Protein AF-A0A397I6W6-F1 (afdb_monomer_lite)

Structure (mmCIF, N/CA/C/O backbone):
data_AF-A0A397I6W6-F1
#
_entry.id   AF-A0A397I6W6-F1
#
loop_
_atom_site.group_PDB
_atom_site.id
_atom_site.type_symbol
_atom_site.label_atom_id
_atom_site.label_alt_id
_atom_site.label_comp_id
_atom_site.label_asym_id
_atom_site.label_entity_id
_atom_site.label_seq_id
_atom_site.pdbx_PDB_ins_code
_atom_site.Cartn_x
_atom_site.Cartn_y
_atom_site.Cartn_z
_atom_site.occupancy
_atom_site.B_iso_or_equiv
_atom_site.auth_seq_id
_atom_site.auth_comp_id
_atom_site.auth_asym_id
_atom_site.auth_atom_id
_atom_site.pdbx_PDB_model_num
ATOM 1 N N . MET A 1 1 ? 8.723 38.903 -13.609 1.00 38.62 1 MET A N 1
ATOM 2 C CA . MET A 1 1 ? 7.839 38.210 -12.651 1.00 38.62 1 MET A CA 1
ATOM 3 C C . MET A 1 1 ? 7.234 37.041 -13.399 1.00 38.62 1 MET A C 1
ATOM 5 O O . MET A 1 1 ? 6.506 37.281 -14.349 1.00 38.62 1 MET A O 1
ATOM 9 N N . ALA A 1 2 ? 7.653 35.816 -13.088 1.00 38.91 2 ALA A N 1
ATOM 10 C CA . ALA A 1 2 ? 7.134 34.609 -13.722 1.00 38.91 2 ALA A CA 1
ATOM 11 C C . ALA A 1 2 ? 6.360 33.832 -12.657 1.00 38.91 2 ALA A C 1
ATOM 13 O O . ALA A 1 2 ? 6.950 33.363 -11.686 1.00 38.91 2 ALA A O 1
ATOM 14 N N . GLU A 1 3 ? 5.042 33.768 -12.818 1.00 45.12 3 GLU A N 1
ATOM 15 C CA . GLU A 1 3 ? 4.164 32.906 -12.035 1.00 45.12 3 GLU A CA 1
ATOM 16 C C . GLU A 1 3 ? 4.451 31.458 -12.434 1.00 45.12 3 GLU A C 1
ATOM 18 O O . GLU A 1 3 ? 4.122 31.021 -13.538 1.00 45.12 3 GLU A O 1
ATOM 23 N N . GLN A 1 4 ? 5.120 30.714 -11.552 1.00 40.12 4 GLN A N 1
ATOM 24 C CA . GLN A 1 4 ? 5.189 29.267 -11.687 1.00 40.12 4 GLN A CA 1
ATOM 25 C C . GLN A 1 4 ? 3.866 28.682 -11.203 1.00 40.12 4 GLN A C 1
ATOM 27 O O . GLN A 1 4 ? 3.537 28.704 -10.021 1.00 40.12 4 GLN A O 1
ATOM 32 N N . ASN A 1 5 ? 3.099 28.195 -12.169 1.00 40.69 5 ASN A N 1
ATOM 33 C CA . ASN A 1 5 ? 1.838 27.500 -11.997 1.00 40.69 5 ASN A CA 1
ATOM 34 C C . ASN A 1 5 ? 2.111 26.110 -11.390 1.00 40.69 5 ASN A C 1
ATOM 36 O O . ASN A 1 5 ? 2.254 25.123 -12.111 1.00 40.69 5 ASN A O 1
ATOM 40 N N . THR A 1 6 ? 2.249 26.027 -10.065 1.00 40.03 6 THR A N 1
ATOM 41 C CA . THR A 1 6 ? 2.352 24.754 -9.341 1.00 40.03 6 THR A CA 1
ATOM 42 C C . THR A 1 6 ? 0.962 24.142 -9.191 1.00 40.03 6 THR A C 1
ATOM 44 O O . THR A 1 6 ? 0.377 24.150 -8.112 1.00 40.03 6 THR A O 1
ATOM 47 N N . ASN A 1 7 ? 0.430 23.569 -10.272 1.00 41.00 7 ASN A N 1
ATOM 48 C CA . ASN A 1 7 ? -0.558 22.494 -10.147 1.00 41.00 7 ASN A CA 1
ATOM 49 C C . ASN A 1 7 ? 0.184 21.205 -9.757 1.00 41.00 7 ASN A C 1
ATOM 51 O O . ASN A 1 7 ? 0.257 20.241 -10.516 1.00 41.00 7 ASN A O 1
ATOM 55 N N . THR A 1 8 ? 0.808 21.211 -8.580 1.00 52.56 8 THR A N 1
ATOM 56 C CA . THR A 1 8 ? 1.221 19.980 -7.913 1.00 52.56 8 THR A CA 1
ATOM 57 C C . THR A 1 8 ? -0.058 19.363 -7.374 1.00 52.56 8 THR A C 1
ATOM 59 O O . THR A 1 8 ? -0.643 19.892 -6.429 1.00 52.56 8 THR A O 1
ATOM 62 N N . ASN A 1 9 ? -0.530 18.289 -8.010 1.00 64.62 9 ASN A N 1
ATOM 63 C CA . ASN A 1 9 ? -1.511 17.404 -7.392 1.00 64.62 9 ASN A CA 1
ATOM 64 C C . ASN A 1 9 ? -0.903 16.931 -6.069 1.00 64.62 9 ASN A C 1
ATOM 66 O O . ASN A 1 9 ? -0.037 16.061 -6.070 1.00 64.62 9 ASN A O 1
ATOM 70 N N . LEU A 1 10 ? -1.294 17.580 -4.974 1.00 86.25 10 LEU A N 1
ATOM 71 C CA . LEU A 1 10 ? -0.828 17.271 -3.631 1.00 86.25 10 LEU A CA 1
ATOM 72 C C . LEU A 1 10 ? -1.181 15.814 -3.330 1.00 86.25 10 LEU A C 1
ATOM 74 O O . LEU A 1 10 ? -2.358 15.453 -3.381 1.00 86.25 10 LEU A O 1
ATOM 78 N N . ILE A 1 11 ? -0.176 14.989 -3.040 1.00 91.62 11 ILE A N 1
ATOM 79 C CA . ILE A 1 11 ? -0.394 13.592 -2.662 1.00 91.62 11 ILE A CA 1
ATOM 80 C C . ILE A 1 11 ? -0.942 13.579 -1.239 1.00 91.62 11 ILE A C 1
ATOM 82 O O . ILE A 1 11 ? -0.292 14.054 -0.310 1.00 91.62 11 ILE A O 1
ATOM 86 N N . THR A 1 12 ? -2.137 13.025 -1.068 1.00 94.88 12 THR A N 1
ATOM 87 C CA . THR A 1 12 ? -2.808 12.950 0.233 1.00 94.88 12 THR A CA 1
ATOM 88 C C . THR A 1 12 ? -2.679 11.567 0.857 1.00 94.88 12 THR A C 1
ATOM 90 O O . THR A 1 12 ? -2.424 10.557 0.186 1.00 94.88 12 THR A O 1
ATOM 93 N N . ALA A 1 13 ? -2.968 11.478 2.153 1.00 92.62 13 ALA A N 1
ATOM 94 C CA . ALA A 1 13 ? -3.058 10.206 2.860 1.00 92.62 13 ALA A CA 1
ATOM 95 C C . ALA A 1 13 ? -4.085 9.275 2.205 1.00 92.62 13 ALA A C 1
ATOM 97 O O . ALA A 1 13 ? -3.892 8.058 2.162 1.00 92.62 13 ALA A O 1
ATOM 98 N N . LYS A 1 14 ? -5.152 9.849 1.637 1.00 95.25 14 LYS A N 1
ATOM 99 C CA . LYS A 1 14 ? -6.191 9.090 0.946 1.00 95.25 14 LYS A CA 1
ATOM 100 C C . LYS A 1 14 ? -5.690 8.461 -0.351 1.00 95.25 14 LYS A C 1
ATOM 102 O O . LYS A 1 14 ? -6.090 7.340 -0.665 1.00 95.25 14 LYS A O 1
ATOM 107 N N . ASP A 1 15 ? -4.798 9.130 -1.078 1.00 96.25 15 ASP A N 1
ATOM 108 C CA . ASP A 1 15 ? -4.201 8.585 -2.302 1.00 96.25 15 ASP A CA 1
ATOM 109 C C . ASP A 1 15 ? -3.345 7.352 -2.000 1.00 96.25 15 ASP A C 1
ATOM 111 O O . ASP A 1 15 ? -3.463 6.326 -2.678 1.00 96.25 15 ASP A O 1
ATOM 115 N N . ILE A 1 16 ? -2.554 7.418 -0.924 1.00 95.00 16 ILE A N 1
ATOM 116 C CA . ILE A 1 16 ? -1.755 6.291 -0.431 1.00 95.00 16 ILE A CA 1
ATOM 117 C C . ILE A 1 16 ? -2.653 5.148 0.056 1.00 95.00 16 ILE A C 1
ATOM 119 O O . ILE A 1 16 ? -2.432 3.995 -0.317 1.00 95.00 16 ILE A O 1
ATOM 123 N N . GLU A 1 17 ? -3.686 5.446 0.850 1.00 94.94 17 GLU A N 1
ATOM 124 C CA . GLU A 1 17 ? -4.639 4.441 1.336 1.00 94.94 17 GLU A CA 1
ATOM 125 C C . GLU A 1 17 ? -5.312 3.700 0.171 1.00 94.94 17 GLU A C 1
ATOM 127 O O . GLU A 1 17 ? -5.359 2.468 0.150 1.00 94.94 17 GLU A O 1
ATOM 132 N N . ASN A 1 18 ? -5.787 4.440 -0.834 1.00 97.50 18 ASN A N 1
ATOM 133 C CA . ASN A 1 18 ? -6.415 3.867 -2.020 1.00 97.50 18 ASN A CA 1
ATOM 134 C C . ASN A 1 18 ? -5.434 2.981 -2.802 1.00 97.50 18 ASN A C 1
ATOM 136 O O . ASN A 1 18 ? -5.799 1.878 -3.212 1.00 97.50 18 ASN A O 1
ATOM 140 N N . ALA A 1 19 ? -4.184 3.419 -2.977 1.00 96.88 19 ALA A N 1
ATOM 141 C CA . ALA A 1 19 ? -3.161 2.625 -3.651 1.00 96.88 19 ALA A CA 1
ATOM 142 C C . ALA A 1 19 ? -2.833 1.326 -2.886 1.00 96.88 19 ALA A C 1
ATOM 144 O O . ALA A 1 19 ? -2.753 0.259 -3.500 1.00 96.88 19 ALA A O 1
ATOM 145 N N . LEU A 1 20 ? -2.725 1.380 -1.553 1.00 95.25 20 LEU A N 1
ATOM 146 C CA . LEU A 1 20 ? -2.551 0.194 -0.703 1.00 95.25 20 LEU A CA 1
ATOM 147 C C . LEU A 1 20 ? -3.730 -0.782 -0.847 1.00 95.25 20 LEU A C 1
ATOM 149 O O . LEU A 1 20 ? -3.525 -1.989 -1.005 1.00 95.25 20 LEU A O 1
ATOM 153 N N . LEU A 1 21 ? -4.964 -0.268 -0.844 1.00 95.56 21 LEU A N 1
ATOM 154 C CA . LEU A 1 21 ? -6.173 -1.069 -1.045 1.00 95.56 21 LEU A CA 1
ATOM 155 C C . LEU A 1 21 ? -6.205 -1.722 -2.433 1.00 95.56 21 LEU A C 1
ATOM 157 O O . LEU A 1 21 ? -6.595 -2.886 -2.550 1.00 95.56 21 LEU A O 1
ATOM 161 N N . GLU A 1 22 ? -5.795 -1.016 -3.490 1.00 96.25 22 GLU A N 1
ATOM 162 C CA . GLU A 1 22 ? -5.688 -1.582 -4.841 1.00 96.25 22 GLU A CA 1
ATOM 163 C C . GLU A 1 22 ? -4.699 -2.762 -4.881 1.00 96.25 22 GLU A C 1
ATOM 165 O O . GLU A 1 22 ? -5.024 -3.813 -5.447 1.00 96.25 22 GLU A O 1
ATOM 170 N N . VAL A 1 23 ? -3.528 -2.617 -4.248 1.00 95.50 23 VAL A N 1
ATOM 171 C CA . VAL A 1 23 ? -2.506 -3.672 -4.144 1.00 95.50 23 VAL A CA 1
ATOM 172 C C . VAL A 1 23 ? -3.050 -4.896 -3.403 1.00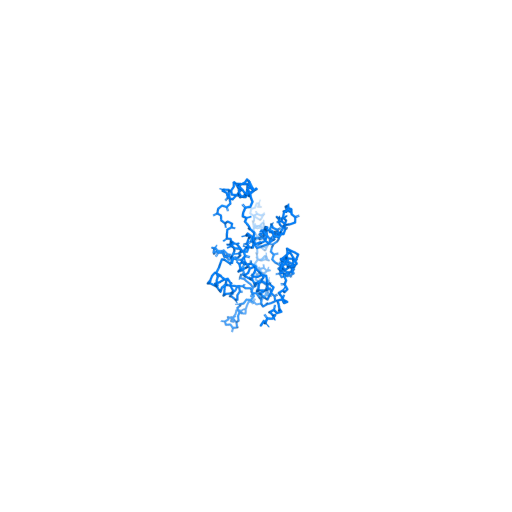 95.50 23 VAL A C 1
ATOM 174 O O . VAL A 1 23 ? -2.998 -6.010 -3.932 1.00 95.50 23 VAL A O 1
ATOM 177 N N . LEU A 1 24 ? -3.638 -4.701 -2.219 1.00 93.12 24 LEU A N 1
ATOM 178 C CA . LEU A 1 24 ? -4.222 -5.778 -1.410 1.00 93.12 24 LEU A CA 1
ATOM 179 C C . LEU A 1 24 ? -5.336 -6.517 -2.146 1.00 93.12 24 LEU A C 1
ATOM 181 O O . LEU A 1 24 ? -5.310 -7.745 -2.247 1.00 93.12 24 LEU A O 1
ATOM 185 N N . ASN A 1 25 ? -6.290 -5.778 -2.715 1.00 94.44 25 ASN A N 1
ATOM 186 C CA . ASN A 1 25 ? -7.385 -6.365 -3.481 1.00 94.44 25 ASN A CA 1
ATOM 187 C C . ASN A 1 25 ? -6.860 -7.203 -4.649 1.00 94.44 25 ASN A C 1
ATOM 189 O O . ASN A 1 25 ? -7.386 -8.286 -4.930 1.00 94.44 25 ASN A O 1
ATOM 193 N N . LYS A 1 26 ? -5.812 -6.727 -5.331 1.00 94.06 26 LYS A N 1
ATOM 194 C CA . LYS A 1 26 ? -5.218 -7.461 -6.444 1.00 94.06 26 LYS A CA 1
ATOM 195 C C . LYS A 1 26 ? -4.495 -8.722 -5.975 1.00 94.06 26 LYS A C 1
ATOM 197 O O . LYS A 1 26 ? -4.714 -9.779 -6.568 1.00 94.06 26 LYS A O 1
ATOM 202 N N . ALA A 1 27 ? -3.707 -8.641 -4.906 1.00 89.81 27 ALA A N 1
ATOM 203 C CA . ALA A 1 27 ? -3.003 -9.786 -4.332 1.00 89.81 27 ALA A CA 1
ATOM 204 C C . ALA A 1 27 ? -3.973 -10.883 -3.854 1.00 89.81 27 ALA A C 1
ATOM 206 O O . ALA A 1 27 ? -3.802 -12.054 -4.199 1.00 89.81 27 ALA A O 1
ATOM 207 N N . ILE A 1 28 ? -5.058 -10.509 -3.167 1.00 89.38 28 ILE A N 1
ATOM 208 C CA . ILE A 1 28 ? -6.098 -11.452 -2.719 1.00 89.38 28 ILE A CA 1
ATOM 209 C C . ILE A 1 28 ? -6.768 -12.142 -3.917 1.00 89.38 28 ILE A C 1
ATOM 211 O O . ILE A 1 28 ? -6.937 -13.363 -3.924 1.00 89.38 28 ILE A O 1
ATOM 215 N N . ARG A 1 29 ? -7.105 -11.396 -4.981 1.00 91.31 29 ARG A N 1
ATOM 216 C CA . ARG A 1 29 ? -7.661 -11.981 -6.220 1.00 91.31 29 ARG A CA 1
ATOM 217 C C . ARG A 1 29 ? -6.686 -12.942 -6.902 1.00 91.31 29 ARG A C 1
ATOM 219 O O . ARG A 1 29 ? -7.125 -13.931 -7.484 1.00 91.31 29 ARG A O 1
ATOM 226 N N . ARG A 1 30 ? -5.381 -12.684 -6.785 1.00 87.69 30 ARG A N 1
ATOM 227 C CA . ARG A 1 30 ? -4.291 -13.568 -7.229 1.00 87.69 30 ARG A CA 1
ATOM 228 C C . ARG A 1 30 ? -3.973 -14.699 -6.240 1.00 87.69 30 ARG A C 1
ATOM 230 O O . ARG A 1 30 ? -2.965 -15.370 -6.415 1.00 87.69 30 ARG A O 1
ATOM 237 N N . LYS A 1 31 ? -4.841 -14.945 -5.251 1.00 90.94 31 LYS A N 1
ATOM 238 C CA . LYS A 1 31 ? -4.760 -16.071 -4.305 1.00 90.94 31 LYS A CA 1
ATOM 239 C C . LYS A 1 31 ? -3.538 -16.040 -3.385 1.00 90.94 31 LYS A C 1
ATOM 241 O O . LYS A 1 31 ? -3.125 -17.082 -2.886 1.00 90.94 31 LYS A O 1
ATOM 246 N N . PHE A 1 32 ? -2.999 -14.853 -3.101 1.00 88.62 32 PHE A N 1
ATOM 247 C CA . PHE A 1 32 ? -2.049 -14.701 -2.000 1.00 88.62 32 PHE A CA 1
ATOM 248 C C . PHE A 1 32 ? -2.702 -15.179 -0.699 1.00 88.62 32 PHE A C 1
ATOM 250 O O . PHE A 1 32 ? -3.874 -14.885 -0.442 1.00 88.62 32 PHE A O 1
ATOM 257 N N . LYS A 1 33 ? -1.949 -15.917 0.123 1.00 89.25 33 LYS A N 1
ATOM 258 C CA . LYS A 1 33 ? -2.451 -16.394 1.415 1.00 89.25 33 LYS A CA 1
ATOM 259 C C . LYS A 1 33 ? -2.743 -15.198 2.322 1.00 89.25 33 LYS A C 1
ATOM 261 O O . LYS A 1 33 ? -1.933 -14.274 2.406 1.00 89.25 33 LYS A O 1
ATOM 266 N N . ILE A 1 34 ? -3.881 -15.216 3.014 1.00 85.12 34 ILE A N 1
ATOM 267 C CA . ILE A 1 34 ? -4.313 -14.116 3.899 1.00 85.12 34 ILE A CA 1
ATOM 268 C C . ILE A 1 34 ? -3.306 -13.880 5.032 1.00 85.12 34 ILE A C 1
ATOM 270 O O . ILE A 1 34 ? -3.106 -12.753 5.474 1.00 85.12 34 ILE A O 1
ATOM 274 N N . ASP A 1 35 ? -2.646 -14.939 5.486 1.00 85.75 35 ASP A N 1
ATOM 275 C CA . ASP A 1 35 ? -1.633 -14.901 6.532 1.00 85.75 35 ASP A CA 1
ATOM 276 C C . ASP A 1 35 ? -0.207 -14.670 6.007 1.00 85.75 35 ASP A C 1
ATOM 278 O O . ASP A 1 35 ? 0.723 -14.609 6.820 1.00 85.75 35 ASP A O 1
ATOM 282 N N . SER A 1 36 ? -0.034 -14.507 4.687 1.00 87.38 36 SER A N 1
ATOM 283 C CA . SER A 1 36 ? 1.258 -14.172 4.090 1.00 87.38 36 SER A CA 1
ATOM 284 C C . SER A 1 36 ? 1.765 -12.832 4.612 1.00 87.38 36 SER A C 1
ATOM 286 O O . SER A 1 36 ? 0.993 -11.907 4.887 1.00 87.38 36 SER A O 1
ATOM 288 N N . LYS A 1 37 ? 3.093 -12.719 4.702 1.00 87.25 37 LYS A N 1
ATOM 289 C CA . LYS A 1 37 ? 3.761 -11.482 5.116 1.00 87.25 37 LYS A CA 1
ATOM 290 C C . LYS A 1 37 ? 3.324 -10.296 4.249 1.00 87.25 37 LYS A C 1
ATOM 292 O O . LYS A 1 37 ? 2.957 -9.263 4.787 1.00 87.25 37 LYS A O 1
ATOM 297 N N . PHE A 1 38 ? 3.245 -10.493 2.930 1.00 87.94 38 PHE A N 1
ATOM 298 C CA . PHE A 1 38 ? 2.759 -9.485 1.983 1.00 87.94 38 PHE A CA 1
ATOM 299 C C . PHE A 1 38 ? 1.410 -8.889 2.412 1.00 87.94 38 PHE A C 1
ATOM 301 O O . PHE A 1 38 ? 1.274 -7.672 2.526 1.00 87.94 38 PHE A O 1
ATOM 308 N N . ILE A 1 39 ? 0.407 -9.741 2.659 1.00 88.75 39 ILE A N 1
ATOM 309 C CA . ILE A 1 39 ? -0.948 -9.289 3.002 1.00 88.75 39 ILE A CA 1
ATOM 310 C C . ILE A 1 39 ? -0.960 -8.619 4.378 1.00 88.75 39 ILE A C 1
ATOM 312 O O . ILE A 1 39 ? -1.544 -7.544 4.525 1.00 88.75 39 ILE A O 1
ATOM 316 N N . LYS A 1 40 ? -0.291 -9.219 5.369 1.00 89.06 40 LYS A N 1
ATOM 317 C CA . LYS A 1 40 ? -0.212 -8.680 6.734 1.00 89.06 40 LYS A CA 1
ATOM 318 C C . LYS A 1 40 ? 0.436 -7.299 6.775 1.00 89.06 40 LYS A C 1
ATOM 320 O O . LYS A 1 40 ? -0.115 -6.406 7.413 1.00 89.06 40 LYS A O 1
ATOM 325 N N . ASP A 1 41 ? 1.543 -7.109 6.064 1.00 87.12 41 ASP A N 1
ATOM 326 C CA . ASP A 1 41 ? 2.277 -5.843 6.056 1.00 87.12 41 ASP A CA 1
ATOM 327 C C . ASP A 1 41 ? 1.433 -4.725 5.438 1.00 87.12 41 ASP A C 1
ATOM 329 O O . ASP A 1 41 ? 1.230 -3.679 6.056 1.00 87.12 41 ASP A O 1
ATOM 333 N N . HIS A 1 42 ? 0.863 -4.959 4.251 1.00 89.75 42 HIS A N 1
ATOM 334 C CA . HIS A 1 42 ? 0.025 -3.961 3.582 1.00 89.75 42 HIS A CA 1
ATOM 335 C C . HIS A 1 42 ? -1.233 -3.627 4.399 1.00 89.75 42 HIS A C 1
ATOM 337 O O . HIS A 1 42 ? -1.617 -2.460 4.489 1.00 89.75 42 HIS A O 1
ATOM 343 N N . LEU A 1 43 ? -1.857 -4.621 5.042 1.00 89.75 43 LEU A N 1
ATOM 344 C CA . LEU A 1 43 ? -3.013 -4.402 5.916 1.00 89.75 43 LEU A CA 1
ATOM 345 C C . LEU A 1 43 ? -2.636 -3.617 7.183 1.00 89.75 43 LEU A C 1
ATOM 347 O O . LEU A 1 43 ? -3.386 -2.739 7.619 1.00 89.75 43 LEU A O 1
ATOM 351 N N . SER A 1 44 ? -1.466 -3.907 7.756 1.00 87.50 44 SER A N 1
ATOM 352 C CA . SER A 1 44 ? -0.912 -3.183 8.902 1.00 87.50 44 SER A CA 1
ATOM 353 C C . SER A 1 44 ? -0.701 -1.708 8.562 1.00 87.50 44 SER A C 1
ATOM 355 O O . SER A 1 44 ? -1.136 -0.844 9.324 1.00 87.50 44 SER A O 1
ATOM 357 N N . TYR A 1 45 ? -0.140 -1.397 7.388 1.00 88.00 45 TYR A N 1
ATOM 358 C CA . TYR A 1 45 ? 0.024 -0.009 6.946 1.00 88.00 45 TYR A CA 1
ATOM 359 C C . TYR A 1 45 ? -1.307 0.731 6.811 1.00 88.00 45 TYR A C 1
ATOM 361 O O . TYR A 1 45 ? -1.407 1.854 7.299 1.00 88.00 45 TYR A O 1
ATOM 369 N N . ILE A 1 46 ? -2.340 0.107 6.233 1.00 89.88 46 ILE A N 1
ATOM 370 C CA . ILE A 1 46 ? -3.683 0.708 6.162 1.00 89.88 46 ILE A CA 1
ATOM 371 C C . ILE A 1 46 ? -4.230 0.973 7.563 1.00 89.88 46 ILE A C 1
ATOM 373 O O . ILE A 1 46 ? -4.683 2.077 7.849 1.00 89.88 46 ILE A O 1
ATOM 377 N N . THR A 1 47 ? -4.155 -0.018 8.451 1.00 88.88 47 THR A N 1
ATOM 378 C CA . THR A 1 47 ? -4.711 0.095 9.808 1.00 88.88 47 THR A CA 1
ATOM 379 C C . THR A 1 47 ? -4.011 1.199 10.603 1.00 88.88 47 THR A C 1
ATOM 381 O O . THR A 1 47 ? -4.666 1.998 11.275 1.00 88.88 47 THR A O 1
ATOM 384 N N . ARG A 1 48 ? -2.675 1.276 10.502 1.00 88.44 48 ARG A N 1
ATOM 385 C CA . ARG A 1 48 ? -1.860 2.322 11.137 1.00 88.44 48 ARG A CA 1
ATOM 386 C C . ARG A 1 48 ? -2.183 3.700 10.550 1.00 88.44 48 ARG A C 1
ATOM 388 O O . ARG A 1 48 ? -2.380 4.633 11.317 1.00 88.44 48 ARG A O 1
ATOM 395 N N . LEU A 1 49 ? -2.322 3.811 9.226 1.00 88.56 49 LEU A N 1
ATOM 396 C CA . LEU A 1 49 ? -2.704 5.052 8.546 1.00 88.56 49 LEU A CA 1
ATOM 397 C C . LEU A 1 49 ? -4.092 5.550 8.977 1.00 88.56 49 LEU A C 1
ATOM 399 O O . LEU A 1 49 ? -4.245 6.717 9.319 1.00 88.56 49 LEU A O 1
ATOM 403 N N . GLN A 1 50 ? -5.090 4.665 9.010 1.00 90.12 50 GLN A N 1
ATOM 404 C CA . GLN A 1 50 ? -6.461 4.992 9.421 1.00 90.12 50 GLN A CA 1
ATOM 405 C C . GLN A 1 50 ? -6.567 5.377 10.903 1.00 90.12 50 GLN A C 1
ATOM 407 O O . GLN A 1 50 ? -7.472 6.116 11.282 1.00 90.12 50 GLN A O 1
ATOM 412 N N . SER A 1 51 ? -5.656 4.870 11.738 1.00 88.38 51 SER A N 1
ATOM 413 C CA . SER A 1 51 ? -5.621 5.151 13.180 1.00 88.38 51 SER A CA 1
ATOM 414 C C . SER A 1 51 ? -4.734 6.344 13.545 1.00 88.38 51 SER A C 1
ATOM 416 O O . SER A 1 51 ? -4.713 6.748 14.709 1.00 88.38 51 SER A O 1
ATOM 418 N N . ALA A 1 52 ? -3.968 6.883 12.592 1.00 87.31 52 ALA A N 1
ATOM 419 C CA . ALA A 1 52 ? -3.051 7.984 12.839 1.00 87.31 52 ALA A CA 1
ATOM 420 C C . ALA A 1 52 ? -3.827 9.265 13.166 1.00 87.31 52 ALA A C 1
ATOM 422 O O . ALA A 1 52 ? -4.776 9.632 12.473 1.00 87.31 52 ALA A O 1
ATOM 423 N N . LYS A 1 53 ? -3.384 9.985 14.202 1.00 91.31 53 LYS A N 1
ATOM 424 C CA . LYS A 1 53 ? -3.957 11.290 14.562 1.00 91.31 53 LYS A CA 1
ATOM 425 C C . LYS A 1 53 ? -3.719 12.329 13.462 1.00 91.31 53 LYS A C 1
ATOM 427 O O . LYS A 1 53 ? -4.582 13.161 13.201 1.00 91.31 53 LYS A O 1
ATOM 432 N N . GLU A 1 54 ? -2.552 12.261 12.825 1.00 89.94 54 GLU A N 1
ATOM 433 C CA . GLU A 1 54 ? -2.141 13.132 11.723 1.00 89.94 54 GLU A CA 1
ATOM 434 C C . GLU A 1 54 ? -1.718 12.272 10.516 1.00 89.94 54 GLU A C 1
ATOM 436 O O . GLU A 1 54 ? -0.523 12.059 10.290 1.00 89.94 54 GLU A O 1
ATOM 441 N N . PRO A 1 55 ? -2.678 11.742 9.733 1.00 88.25 55 PRO A N 1
ATOM 442 C CA . PRO A 1 55 ? -2.392 10.769 8.676 1.00 88.25 55 PRO A CA 1
ATOM 443 C C . PRO A 1 55 ? -1.466 11.329 7.589 1.00 88.25 55 PRO A C 1
ATOM 445 O O . PRO A 1 55 ? -0.612 10.601 7.093 1.00 88.25 55 PRO A O 1
ATOM 448 N N . GLU A 1 56 ? -1.560 12.628 7.287 1.00 91.88 56 GLU A N 1
ATOM 449 C CA . GLU A 1 56 ? -0.676 13.312 6.331 1.00 91.88 56 GLU A CA 1
ATOM 450 C C . GLU A 1 56 ? 0.787 13.356 6.797 1.00 91.88 56 GLU A C 1
ATOM 452 O O . GLU A 1 56 ? 1.711 13.157 6.009 1.00 91.88 56 GLU A O 1
ATOM 457 N N . LYS A 1 57 ? 1.032 13.571 8.096 1.00 89.50 57 LYS A N 1
ATOM 458 C CA . LYS A 1 57 ? 2.395 13.509 8.644 1.00 89.50 57 LYS A CA 1
ATOM 459 C C . LYS A 1 57 ? 2.908 12.074 8.670 1.00 89.50 57 LYS A C 1
ATOM 461 O O . LYS A 1 57 ? 4.047 11.821 8.280 1.00 89.50 57 LYS A O 1
ATOM 466 N N . TYR A 1 58 ? 2.051 11.127 9.054 1.00 88.44 58 TYR A N 1
ATOM 467 C CA . TYR A 1 58 ? 2.393 9.708 9.082 1.00 88.44 58 TYR A CA 1
ATOM 468 C C . TYR A 1 58 ? 2.861 9.195 7.713 1.00 88.44 58 TYR A C 1
ATOM 470 O O . TYR A 1 58 ? 3.900 8.533 7.632 1.00 88.44 58 TYR A O 1
ATOM 478 N N . ILE A 1 59 ? 2.144 9.514 6.626 1.00 89.62 59 ILE A N 1
ATOM 479 C CA . ILE A 1 59 ? 2.550 9.068 5.285 1.00 89.62 59 ILE A CA 1
ATOM 480 C C . ILE A 1 59 ? 3.864 9.702 4.834 1.00 89.62 59 ILE A C 1
ATOM 482 O O . ILE A 1 59 ? 4.655 8.999 4.213 1.00 89.62 59 ILE A O 1
ATOM 486 N N . ARG A 1 60 ? 4.141 10.969 5.176 1.00 90.56 60 ARG A N 1
ATOM 487 C CA . ARG A 1 60 ? 5.413 11.633 4.845 1.00 90.56 60 ARG A CA 1
ATOM 488 C C . ARG A 1 60 ? 6.573 10.987 5.587 1.00 90.56 60 ARG A C 1
ATOM 490 O O . ARG A 1 60 ? 7.585 10.638 4.979 1.00 90.56 60 ARG A O 1
ATOM 497 N N . TYR A 1 61 ? 6.397 10.739 6.883 1.00 87.25 61 TYR A N 1
ATOM 498 C CA . TYR A 1 61 ? 7.364 9.990 7.678 1.00 87.25 61 TYR A CA 1
ATOM 499 C C . TYR A 1 61 ? 7.629 8.604 7.070 1.00 87.25 61 TYR A C 1
ATOM 501 O O . TYR A 1 61 ? 8.782 8.236 6.837 1.00 87.25 61 TYR A O 1
ATOM 509 N N . LYS A 1 62 ? 6.577 7.845 6.738 1.00 87.25 62 LYS A N 1
ATOM 510 C CA . LYS A 1 62 ? 6.727 6.521 6.116 1.00 87.25 62 LYS A CA 1
ATOM 511 C C . LYS A 1 62 ? 7.345 6.586 4.723 1.00 87.25 62 LYS A C 1
ATOM 513 O O . LYS A 1 62 ? 8.201 5.760 4.430 1.00 87.25 62 LYS A O 1
ATOM 518 N N . ALA A 1 63 ? 6.983 7.560 3.897 1.00 89.50 63 ALA A N 1
ATOM 519 C CA . ALA A 1 63 ? 7.583 7.793 2.588 1.00 89.50 63 ALA A CA 1
ATOM 520 C C . ALA A 1 63 ? 9.102 7.968 2.694 1.00 89.50 63 ALA A C 1
ATOM 522 O O . ALA A 1 63 ? 9.848 7.260 2.021 1.00 89.50 63 ALA A O 1
ATOM 523 N N . ARG A 1 64 ? 9.564 8.822 3.616 1.00 87.06 64 ARG A N 1
ATOM 524 C CA . ARG A 1 64 ? 10.997 9.041 3.874 1.00 87.06 64 ARG A CA 1
ATOM 525 C C . ARG A 1 64 ? 11.707 7.790 4.398 1.00 87.06 64 ARG A C 1
ATOM 527 O O . ARG A 1 64 ? 12.851 7.550 4.035 1.00 87.06 64 ARG A O 1
ATOM 534 N N . GLN A 1 65 ? 11.034 6.975 5.212 1.00 83.88 65 GLN A N 1
ATOM 535 C CA . GLN A 1 65 ? 11.578 5.698 5.696 1.00 83.88 65 GLN A CA 1
ATOM 536 C C . GLN A 1 65 ? 11.677 4.632 4.593 1.00 83.88 65 GLN A C 1
ATOM 538 O O . GLN A 1 65 ? 12.595 3.816 4.598 1.00 83.88 65 GLN A O 1
ATOM 543 N N . LEU A 1 66 ? 10.712 4.599 3.672 1.00 82.88 66 LEU A N 1
ATOM 544 C CA . LEU A 1 66 ? 10.581 3.538 2.671 1.00 82.88 66 LEU A CA 1
ATOM 545 C C . LEU A 1 66 ? 11.324 3.844 1.367 1.00 82.88 66 LEU A C 1
ATOM 547 O O . LEU A 1 66 ? 11.821 2.917 0.729 1.00 82.88 66 LEU A O 1
ATOM 551 N N . MET A 1 67 ? 11.353 5.116 0.966 1.00 84.50 67 MET A N 1
ATOM 552 C CA . MET A 1 67 ? 11.856 5.611 -0.317 1.00 84.50 67 MET A CA 1
ATOM 553 C C . MET A 1 67 ? 12.661 6.897 -0.100 1.00 84.50 67 MET A C 1
ATOM 555 O O . MET A 1 67 ? 12.331 7.944 -0.649 1.00 84.50 67 MET A O 1
ATOM 559 N N . SER A 1 68 ? 13.706 6.832 0.728 1.00 80.81 68 SER A N 1
ATOM 560 C CA . SER A 1 68 ? 14.550 7.986 1.076 1.00 80.81 68 SER A CA 1
ATOM 561 C C . SER A 1 68 ? 15.191 8.673 -0.129 1.00 80.81 68 SER A C 1
ATOM 563 O O . SER A 1 68 ? 15.414 9.879 -0.111 1.00 80.81 68 SER A O 1
ATOM 565 N N . ASP A 1 69 ? 15.509 7.901 -1.165 1.00 84.31 69 ASP A N 1
ATOM 566 C CA . ASP A 1 69 ? 16.282 8.347 -2.315 1.00 84.31 69 ASP A CA 1
ATOM 567 C C . ASP A 1 69 ? 15.949 7.534 -3.575 1.00 84.31 69 ASP A C 1
ATOM 569 O O . ASP A 1 69 ? 15.329 6.462 -3.530 1.00 84.31 69 ASP A O 1
ATOM 573 N N . GLU A 1 70 ? 16.403 8.051 -4.715 1.00 88.69 70 GLU A N 1
ATOM 574 C CA . GLU A 1 70 ? 16.176 7.462 -6.032 1.00 88.69 70 GLU A CA 1
ATOM 575 C C . GLU A 1 70 ? 16.774 6.048 -6.168 1.00 88.69 70 GLU A C 1
ATOM 577 O O . GLU A 1 70 ? 16.208 5.187 -6.844 1.00 88.69 70 GLU A O 1
ATOM 582 N N . VAL A 1 71 ? 17.902 5.758 -5.508 1.00 89.06 71 VAL A N 1
ATOM 583 C CA . VAL A 1 71 ? 18.558 4.441 -5.575 1.00 89.06 71 VAL A CA 1
ATOM 584 C C . VAL A 1 71 ? 17.705 3.388 -4.872 1.00 89.06 71 VAL A C 1
ATOM 586 O O . VAL A 1 71 ? 17.500 2.291 -5.406 1.00 89.06 71 VAL A O 1
ATOM 589 N N . SER A 1 72 ? 17.178 3.724 -3.697 1.00 86.12 72 SER A N 1
ATOM 590 C CA . SER A 1 72 ? 16.256 2.896 -2.920 1.00 86.12 72 SER A CA 1
ATOM 591 C C . SER A 1 72 ? 14.965 2.628 -3.698 1.00 86.12 72 SER A C 1
ATOM 593 O O . SER A 1 72 ? 14.542 1.470 -3.809 1.00 86.12 72 SER A O 1
ATOM 595 N N . TYR A 1 73 ? 14.405 3.661 -4.335 1.00 89.00 73 TYR A N 1
ATOM 596 C CA . TYR A 1 73 ? 13.252 3.537 -5.227 1.00 89.00 73 TYR A CA 1
ATOM 597 C C . TYR A 1 73 ? 13.538 2.618 -6.427 1.00 89.00 73 TYR A C 1
ATOM 599 O O . TYR A 1 73 ? 12.848 1.616 -6.627 1.00 89.00 73 TYR A O 1
ATOM 607 N N . ASN A 1 74 ? 14.608 2.867 -7.183 1.00 90.88 74 ASN A N 1
ATOM 608 C CA . ASN A 1 74 ? 14.958 2.071 -8.363 1.00 90.88 74 ASN A CA 1
ATOM 609 C C . ASN A 1 74 ? 15.242 0.602 -8.018 1.00 90.88 74 ASN A C 1
ATOM 611 O O . ASN A 1 74 ? 14.847 -0.310 -8.753 1.00 90.88 74 ASN A O 1
ATOM 615 N N . ARG A 1 75 ? 15.882 0.343 -6.870 1.00 89.88 75 ARG A N 1
ATOM 616 C CA . ARG A 1 75 ? 16.080 -1.018 -6.352 1.00 89.88 75 ARG A CA 1
ATOM 617 C C . ARG A 1 75 ? 14.740 -1.712 -6.105 1.00 89.88 75 ARG A C 1
ATOM 619 O O . ARG A 1 75 ? 14.597 -2.885 -6.461 1.00 89.88 75 ARG A O 1
ATOM 626 N N . ARG A 1 76 ? 13.763 -1.005 -5.530 1.00 87.62 76 ARG A N 1
ATOM 627 C CA . ARG A 1 76 ? 12.415 -1.533 -5.295 1.00 87.62 76 ARG A CA 1
ATOM 628 C C . ARG A 1 76 ? 11.693 -1.851 -6.601 1.00 87.62 76 ARG A C 1
ATOM 630 O O . ARG A 1 76 ? 11.146 -2.946 -6.721 1.00 87.62 76 ARG A O 1
ATOM 637 N N . ILE A 1 77 ? 11.717 -0.933 -7.566 1.00 92.50 77 ILE A N 1
ATOM 638 C CA . ILE A 1 77 ? 11.104 -1.135 -8.885 1.00 92.50 77 ILE A CA 1
ATOM 639 C C . ILE A 1 77 ? 11.708 -2.373 -9.557 1.00 92.50 77 ILE A C 1
ATOM 641 O O . ILE A 1 77 ? 10.988 -3.300 -9.926 1.00 92.50 77 ILE A O 1
ATOM 645 N N . LYS A 1 78 ? 13.040 -2.476 -9.606 1.00 92.56 78 LYS A N 1
ATOM 646 C CA . LYS A 1 78 ? 13.717 -3.656 -10.162 1.00 92.56 78 LYS A CA 1
ATOM 647 C C . LYS A 1 78 ? 13.279 -4.956 -9.483 1.00 92.56 78 LYS A C 1
ATOM 649 O O . LYS A 1 78 ? 13.073 -5.960 -10.164 1.00 92.56 78 LYS A O 1
ATOM 654 N N . TYR A 1 79 ? 13.139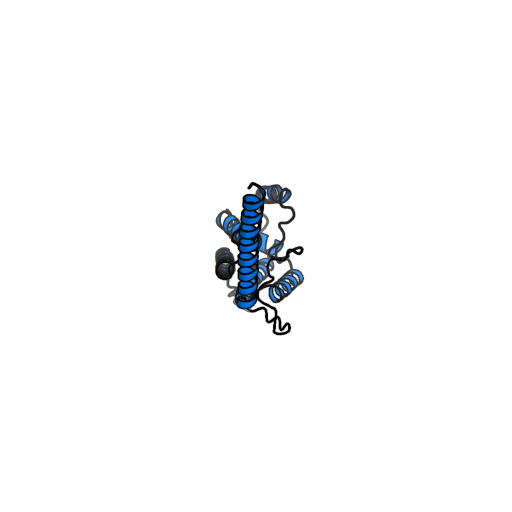 -4.943 -8.158 1.00 88.38 79 TYR A N 1
ATOM 655 C CA . TYR A 1 79 ? 12.678 -6.107 -7.411 1.00 88.38 79 TYR A CA 1
ATOM 656 C C . TYR A 1 79 ? 11.269 -6.531 -7.852 1.00 88.38 79 TYR A C 1
ATOM 658 O O . TYR A 1 79 ? 11.085 -7.686 -8.240 1.00 88.38 79 TYR A O 1
ATOM 666 N N . ILE A 1 80 ? 10.290 -5.621 -7.875 1.00 90.12 80 ILE A N 1
ATOM 667 C CA . ILE A 1 80 ? 8.910 -6.003 -8.210 1.00 90.12 80 ILE A CA 1
ATOM 668 C C . ILE A 1 80 ? 8.743 -6.479 -9.653 1.00 90.12 80 ILE A C 1
ATOM 670 O O . ILE A 1 80 ? 7.928 -7.367 -9.899 1.00 90.12 80 ILE A O 1
ATOM 674 N N . HIS A 1 81 ? 9.557 -5.972 -10.583 1.00 89.75 81 HIS A N 1
ATOM 675 C CA . HIS A 1 81 ? 9.594 -6.456 -11.963 1.00 89.75 81 HIS A CA 1
ATOM 676 C C . HIS A 1 81 ? 10.014 -7.925 -12.084 1.00 89.75 81 HIS A C 1
ATOM 678 O O . HIS A 1 81 ? 9.568 -8.599 -13.009 1.00 89.75 81 HIS A O 1
ATOM 684 N N . GLY A 1 82 ? 10.855 -8.421 -11.172 1.00 87.12 82 GLY A N 1
ATOM 685 C CA . GLY A 1 82 ? 11.320 -9.810 -11.178 1.00 87.12 82 GLY A CA 1
ATOM 686 C C . GLY A 1 82 ? 10.435 -10.790 -10.405 1.00 87.12 82 GLY A C 1
ATOM 687 O O . GLY A 1 82 ? 10.603 -11.994 -10.575 1.00 87.12 82 GLY A O 1
ATOM 688 N N . HIS A 1 83 ? 9.526 -10.301 -9.554 1.00 87.62 83 HIS A N 1
ATOM 689 C CA . HIS A 1 83 ? 8.825 -11.143 -8.572 1.00 87.62 83 HIS A CA 1
ATOM 690 C C . HIS A 1 83 ? 7.303 -11.146 -8.729 1.00 87.62 83 HIS A C 1
ATOM 692 O O . HIS A 1 83 ? 6.658 -12.135 -8.395 1.00 87.62 83 HIS A O 1
ATOM 698 N N . TYR A 1 84 ? 6.702 -10.083 -9.268 1.00 87.94 84 TYR A N 1
ATOM 699 C CA . TYR A 1 84 ? 5.246 -9.989 -9.369 1.00 87.94 84 TYR A CA 1
ATOM 700 C C . TYR A 1 84 ? 4.757 -10.030 -10.811 1.00 87.94 84 TYR A C 1
ATOM 702 O O . TYR A 1 84 ? 5.394 -9.530 -11.735 1.00 87.94 84 TYR A O 1
ATOM 710 N N . SER A 1 85 ? 3.566 -10.607 -10.992 1.00 89.12 85 SER A N 1
ATOM 711 C CA . SER A 1 85 ? 2.842 -10.545 -12.260 1.00 89.12 85 SER A CA 1
ATOM 712 C C . SER A 1 85 ? 2.579 -9.096 -12.659 1.00 89.12 85 SER A C 1
ATOM 714 O O . SER A 1 85 ? 2.263 -8.291 -11.783 1.00 89.12 85 SER A O 1
ATOM 716 N N . GLU A 1 86 ? 2.578 -8.814 -13.959 1.00 89.94 86 GLU A N 1
ATOM 717 C CA . GLU A 1 86 ? 2.333 -7.488 -14.543 1.00 89.94 86 GLU A CA 1
ATOM 718 C C . GLU A 1 86 ? 1.198 -6.708 -13.866 1.00 89.94 86 GLU A C 1
ATOM 720 O O . GLU A 1 86 ? 1.427 -5.626 -13.338 1.00 89.94 86 GLU A O 1
ATOM 725 N N . GLU A 1 87 ? 0.010 -7.297 -13.737 1.00 90.81 87 GLU A N 1
ATOM 726 C CA . GLU A 1 87 ? -1.133 -6.572 -13.171 1.00 90.81 87 GLU A CA 1
ATOM 727 C C . GLU A 1 87 ? -0.989 -6.194 -11.679 1.00 90.81 87 GLU A C 1
ATOM 729 O O . GLU A 1 87 ? -1.665 -5.283 -11.209 1.00 90.81 87 GLU A O 1
ATOM 734 N N . LEU A 1 88 ? -0.200 -6.941 -10.895 1.00 90.25 88 LEU A N 1
ATOM 735 C CA . LEU A 1 88 ? 0.089 -6.612 -9.487 1.00 90.25 88 LEU A CA 1
ATOM 736 C C . LEU A 1 88 ? 1.285 -5.660 -9.401 1.00 90.25 88 LEU A C 1
ATOM 738 O O . LEU A 1 88 ? 1.289 -4.740 -8.584 1.00 90.25 88 LEU A O 1
ATOM 742 N N . ARG A 1 89 ? 2.263 -5.858 -10.286 1.00 93.19 89 ARG A N 1
ATOM 743 C CA . ARG A 1 89 ? 3.431 -5.004 -10.452 1.00 93.19 89 ARG A CA 1
ATOM 744 C C . ARG A 1 89 ? 3.018 -3.562 -10.739 1.00 93.19 89 ARG A C 1
ATOM 746 O O . ARG A 1 89 ? 3.450 -2.684 -10.010 1.00 93.19 89 ARG A O 1
ATOM 753 N N . GLU A 1 90 ? 2.107 -3.324 -11.681 1.00 95.19 90 GLU A N 1
ATOM 754 C CA . GLU A 1 90 ? 1.607 -1.976 -12.006 1.00 95.19 90 GLU A CA 1
ATOM 755 C C . GLU A 1 90 ? 1.009 -1.246 -10.788 1.00 95.19 90 GLU A C 1
ATOM 757 O O . GLU A 1 90 ? 1.178 -0.037 -10.620 1.00 95.19 90 GLU A O 1
ATOM 762 N N . LYS A 1 91 ? 0.322 -1.975 -9.898 1.00 95.44 91 LYS A N 1
ATOM 763 C CA . LYS A 1 91 ? -0.245 -1.403 -8.664 1.00 95.44 91 LYS A CA 1
ATOM 764 C C . LYS A 1 91 ? 0.836 -1.055 -7.647 1.00 95.44 91 LYS A C 1
ATOM 766 O O . LYS A 1 91 ? 0.768 0.003 -7.025 1.00 95.44 91 LYS A O 1
ATOM 771 N N . LEU A 1 92 ? 1.838 -1.920 -7.514 1.00 94.69 92 LEU A N 1
ATOM 772 C CA . LEU A 1 92 ? 2.999 -1.681 -6.660 1.00 94.69 92 LEU A CA 1
ATOM 773 C C . LEU A 1 92 ? 3.855 -0.519 -7.184 1.00 94.69 92 LEU A C 1
ATOM 775 O O . LEU A 1 92 ? 4.257 0.328 -6.395 1.00 94.69 92 LEU A O 1
ATOM 779 N N . GLU A 1 93 ? 4.077 -0.426 -8.497 1.00 95.38 93 GLU A N 1
ATOM 780 C CA . GLU A 1 93 ? 4.774 0.698 -9.135 1.00 95.38 93 GLU A CA 1
ATOM 781 C C . GLU A 1 93 ? 4.074 2.023 -8.821 1.00 95.38 93 GLU A C 1
ATOM 783 O O . GLU A 1 93 ? 4.720 2.966 -8.366 1.00 95.38 93 GLU A O 1
ATOM 788 N N . LYS A 1 94 ? 2.743 2.079 -8.979 1.00 96.44 94 LYS A N 1
ATOM 789 C CA . LYS A 1 94 ? 1.946 3.263 -8.632 1.00 96.44 94 LYS A CA 1
ATOM 790 C C . LYS A 1 94 ? 2.107 3.638 -7.155 1.00 96.44 94 LYS A C 1
ATOM 792 O O . LYS A 1 94 ? 2.363 4.799 -6.855 1.00 96.44 94 LYS A O 1
ATOM 797 N N . LEU A 1 95 ? 1.986 2.671 -6.242 1.00 95.81 95 LEU A N 1
ATOM 798 C CA . LEU A 1 95 ? 2.144 2.904 -4.803 1.00 95.81 95 LEU A CA 1
ATOM 799 C C . LEU A 1 95 ? 3.543 3.436 -4.457 1.00 95.81 95 LEU A C 1
ATOM 801 O O . LEU A 1 95 ? 3.677 4.407 -3.717 1.00 95.81 95 LEU A O 1
ATOM 805 N N . TYR A 1 96 ? 4.593 2.814 -4.993 1.00 94.38 96 TYR A N 1
ATOM 806 C CA . TYR A 1 96 ? 5.967 3.217 -4.702 1.00 94.38 96 TYR A CA 1
ATOM 807 C C . TYR A 1 96 ? 6.331 4.557 -5.315 1.00 94.38 96 TYR A C 1
ATOM 809 O O . TYR A 1 96 ? 7.080 5.308 -4.696 1.00 94.38 96 TYR A O 1
ATOM 817 N N . LYS A 1 97 ? 5.770 4.882 -6.480 1.00 94.81 97 LYS A N 1
ATOM 818 C CA . LYS A 1 97 ? 5.911 6.208 -7.069 1.00 94.81 97 LYS A CA 1
ATOM 819 C C . LYS A 1 97 ? 5.314 7.284 -6.160 1.00 94.81 97 LYS A C 1
ATOM 821 O O . LYS A 1 97 ? 5.990 8.272 -5.909 1.00 94.81 97 LYS A O 1
ATOM 826 N N . LEU A 1 98 ? 4.118 7.058 -5.603 1.00 94.81 98 LEU A N 1
ATOM 827 C CA . LEU A 1 98 ? 3.508 7.999 -4.655 1.00 94.81 98 LEU A CA 1
ATOM 828 C C . LEU A 1 98 ? 4.373 8.190 -3.403 1.00 94.81 98 LEU A C 1
ATOM 830 O O . LEU A 1 98 ? 4.590 9.318 -2.975 1.00 94.81 98 LEU A O 1
ATOM 834 N N . TYR A 1 99 ? 4.907 7.106 -2.831 1.00 93.25 99 TYR A N 1
ATOM 835 C CA . TYR A 1 99 ? 5.825 7.218 -1.694 1.00 93.25 99 TYR A CA 1
ATOM 836 C C . TYR A 1 99 ? 7.121 7.950 -2.045 1.00 93.25 99 TYR A C 1
ATOM 838 O O . TYR A 1 99 ? 7.632 8.686 -1.212 1.00 93.25 99 TYR A O 1
ATOM 846 N N . TYR A 1 100 ? 7.665 7.744 -3.243 1.00 93.06 100 TYR A N 1
ATOM 847 C CA . TYR A 1 100 ? 8.870 8.441 -3.674 1.00 93.06 100 TYR A CA 1
ATOM 848 C C . TYR A 1 100 ? 8.610 9.936 -3.872 1.00 93.06 100 TYR A C 1
ATOM 850 O O . TYR A 1 100 ? 9.327 10.753 -3.317 1.00 93.06 100 TYR A O 1
ATOM 858 N N . GLU A 1 101 ? 7.552 10.314 -4.587 1.00 92.94 101 GLU A N 1
ATOM 859 C CA . GLU A 1 101 ? 7.199 11.727 -4.785 1.00 92.94 101 GLU A CA 1
ATOM 860 C C . GLU A 1 101 ? 6.961 12.434 -3.442 1.00 92.94 101 GLU A C 1
ATOM 862 O O . GLU A 1 101 ? 7.523 13.500 -3.198 1.00 92.94 101 GLU A O 1
ATOM 867 N N . LEU A 1 102 ? 6.240 11.781 -2.527 1.00 90.94 102 LEU A N 1
ATOM 868 C CA . LEU A 1 102 ? 5.979 12.297 -1.187 1.00 90.94 102 LEU A CA 1
ATOM 869 C C . LEU A 1 102 ? 7.246 12.397 -0.318 1.00 90.94 102 LEU A C 1
ATOM 871 O O . LEU A 1 102 ? 7.321 13.246 0.569 1.00 90.94 102 LEU A O 1
ATOM 875 N N . SER A 1 103 ? 8.250 11.540 -0.537 1.00 89.06 103 SER A N 1
ATOM 876 C CA . SER A 1 103 ? 9.504 11.605 0.224 1.00 89.06 103 SER A CA 1
ATOM 877 C C . SER A 1 103 ? 10.390 12.774 -0.198 1.00 89.06 103 SER A C 1
ATOM 879 O O . SER A 1 103 ? 11.175 13.249 0.623 1.00 89.06 103 SER A O 1
ATOM 881 N N . GLN A 1 104 ? 10.243 13.240 -1.443 1.00 86.62 104 GLN A N 1
ATOM 882 C CA . GLN A 1 104 ? 10.972 14.387 -1.986 1.00 86.62 104 GLN A CA 1
ATOM 883 C C . GLN A 1 104 ? 10.330 15.735 -1.623 1.00 86.62 104 GLN A C 1
ATOM 885 O O . GLN A 1 104 ? 10.931 16.778 -1.876 1.00 86.62 104 GLN A O 1
ATOM 890 N N . GLU A 1 105 ? 9.127 15.750 -1.037 1.00 83.25 105 GLU A N 1
ATOM 891 C CA . GLU A 1 105 ? 8.512 16.993 -0.571 1.00 83.25 105 GLU A CA 1
ATOM 892 C C . GLU A 1 105 ? 9.315 17.587 0.604 1.00 83.25 105 GLU A C 1
ATOM 894 O O . GLU A 1 105 ? 9.433 16.997 1.690 1.00 83.25 105 GLU A O 1
ATOM 899 N N . GLU A 1 106 ? 9.877 18.781 0.380 1.00 65.62 106 GLU A N 1
ATOM 900 C CA . GLU A 1 106 ? 10.521 19.580 1.423 1.00 65.62 106 GLU A CA 1
ATOM 901 C C . GLU A 1 106 ? 9.487 19.968 2.489 1.00 65.62 106 GLU A C 1
ATOM 903 O O . GLU A 1 106 ? 8.418 20.508 2.191 1.00 65.62 106 GLU A O 1
ATOM 908 N N . GLU A 1 107 ? 9.806 19.685 3.753 1.00 64.56 107 GLU A N 1
ATOM 909 C CA . GLU A 1 107 ? 8.969 20.082 4.884 1.00 64.56 107 GLU A CA 1
ATOM 910 C C . GLU A 1 107 ? 9.001 21.606 5.003 1.00 64.56 107 GLU A C 1
ATOM 912 O O . GLU A 1 107 ? 10.051 22.187 5.269 1.00 64.56 107 GLU A O 1
ATOM 917 N N . LYS A 1 108 ? 7.862 22.266 4.776 1.00 54.47 108 LYS A N 1
ATOM 918 C CA . LYS A 1 108 ? 7.765 23.727 4.887 1.00 54.47 108 LYS A CA 1
ATOM 919 C C . LYS A 1 108 ? 7.549 24.240 6.313 1.00 54.47 108 LYS A C 1
ATOM 921 O O . LYS A 1 108 ? 7.554 25.451 6.483 1.00 54.47 108 LYS A O 1
ATOM 926 N N . ASP A 1 109 ? 7.430 23.370 7.317 1.00 45.56 109 ASP A N 1
ATOM 927 C CA . ASP A 1 109 ? 7.150 23.780 8.696 1.00 45.56 109 ASP A CA 1
ATOM 928 C C . ASP A 1 109 ? 8.114 23.151 9.713 1.00 45.56 109 ASP A C 1
ATOM 930 O O . ASP A 1 109 ? 8.434 21.963 9.654 1.00 45.56 109 ASP A O 1
ATOM 934 N N . GLU A 1 110 ? 8.564 23.992 10.651 1.00 48.56 110 GLU A N 1
ATOM 935 C CA . GLU A 1 110 ? 9.394 23.662 11.811 1.00 48.56 110 GLU A CA 1
ATOM 936 C C . GLU A 1 110 ? 8.799 22.510 12.632 1.00 48.56 110 GLU A C 1
ATOM 938 O O . GLU A 1 110 ? 7.596 22.446 12.897 1.00 48.56 110 GLU A O 1
ATOM 943 N N . ILE A 1 111 ? 9.677 21.617 13.088 1.00 45.31 111 ILE A N 1
ATOM 944 C CA . ILE A 1 111 ? 9.357 20.494 13.969 1.00 45.31 111 ILE A CA 1
ATOM 945 C C . ILE A 1 111 ? 8.769 21.060 15.271 1.00 45.31 111 ILE A C 1
ATOM 947 O O . ILE A 1 111 ? 9.511 21.507 16.147 1.00 45.31 111 ILE A O 1
ATOM 951 N N . SER A 1 112 ? 7.442 21.056 15.419 1.00 50.41 112 SER A N 1
ATOM 952 C CA . SER A 1 112 ? 6.832 21.345 16.716 1.00 50.41 112 SER A CA 1
ATOM 953 C C . SER A 1 112 ? 7.011 20.142 17.643 1.00 50.41 112 SER A C 1
ATOM 955 O O . SER A 1 112 ? 6.962 18.987 17.224 1.00 50.41 112 SER A O 1
ATOM 957 N N . GLU A 1 113 ? 7.250 20.451 18.914 1.00 46.00 113 GLU A N 1
ATOM 958 C CA . GLU A 1 113 ? 7.716 19.642 20.055 1.00 46.00 113 GLU A CA 1
ATOM 959 C C . GLU A 1 113 ? 6.904 18.359 20.387 1.00 46.00 113 GLU A C 1
ATOM 961 O O . GLU A 1 113 ? 7.100 17.726 21.422 1.00 46.00 113 GLU A O 1
ATOM 966 N N . ILE A 1 114 ? 5.978 17.950 19.520 1.00 54.47 114 ILE A N 1
ATOM 967 C CA . ILE A 1 114 ? 4.972 16.910 19.756 1.00 54.47 114 ILE A CA 1
ATOM 968 C C . ILE A 1 114 ? 5.479 15.488 19.407 1.00 54.47 114 ILE A C 1
ATOM 970 O O . ILE A 1 114 ? 4.960 14.513 19.951 1.00 54.47 114 ILE A O 1
ATOM 974 N N . ASP A 1 115 ? 6.527 15.330 18.588 1.00 52.56 115 ASP A N 1
ATOM 975 C CA . ASP A 1 115 ? 6.793 14.053 17.892 1.00 52.56 115 ASP A CA 1
ATOM 976 C C . ASP A 1 115 ? 7.686 13.019 18.613 1.00 52.56 115 ASP A C 1
ATOM 978 O O . ASP A 1 115 ? 7.698 11.844 18.247 1.00 52.56 115 ASP A O 1
ATOM 982 N N . ALA A 1 116 ? 8.404 13.365 19.686 1.00 50.94 116 ALA A N 1
ATOM 983 C CA . ALA A 1 116 ? 9.314 12.398 20.323 1.00 50.94 116 ALA A CA 1
ATOM 984 C C . ALA A 1 116 ? 8.576 11.199 20.965 1.00 50.94 116 ALA A C 1
ATOM 986 O O . ALA A 1 116 ? 9.066 10.071 20.943 1.00 50.94 116 ALA A O 1
ATOM 987 N N . SER A 1 117 ? 7.376 11.412 21.518 1.00 53.44 117 SER A N 1
ATOM 988 C CA . SER A 1 117 ? 6.639 10.372 22.258 1.00 53.44 117 SER A CA 1
ATOM 989 C C . SER A 1 117 ? 5.861 9.398 21.363 1.00 53.44 117 SER A C 1
ATOM 991 O O . SER A 1 117 ? 5.657 8.244 21.750 1.00 53.44 117 SER A O 1
ATOM 993 N N . GLU A 1 118 ? 5.429 9.833 20.176 1.00 55.69 118 GLU A N 1
ATOM 994 C CA . GLU A 1 118 ? 4.776 8.966 19.184 1.00 55.69 118 GLU A CA 1
ATOM 995 C C . GLU A 1 118 ? 5.828 8.127 18.437 1.00 55.69 118 GLU A C 1
ATOM 997 O O . GLU A 1 118 ? 5.680 6.905 18.351 1.00 55.69 118 GLU A O 1
ATOM 1002 N N . ILE A 1 119 ? 6.976 8.733 18.094 1.00 56.34 119 ILE A N 1
ATOM 1003 C CA . ILE A 1 119 ? 8.166 8.033 17.579 1.00 56.34 119 ILE A CA 1
ATOM 1004 C C . ILE A 1 119 ? 8.624 6.926 18.542 1.00 56.34 119 ILE A C 1
ATOM 1006 O O . ILE A 1 119 ? 8.850 5.797 18.111 1.00 56.34 119 ILE A O 1
ATOM 1010 N N . ILE A 1 120 ? 8.721 7.195 19.852 1.00 55.16 120 ILE A N 1
ATOM 1011 C CA . ILE A 1 120 ? 9.149 6.193 20.849 1.00 55.16 120 ILE A CA 1
ATOM 1012 C C . ILE A 1 120 ? 8.141 5.039 20.982 1.00 55.16 120 ILE A C 1
ATOM 1014 O O . ILE A 1 120 ? 8.558 3.902 21.220 1.00 55.16 120 ILE A O 1
ATOM 1018 N N . LYS A 1 121 ? 6.832 5.273 20.810 1.00 57.25 121 LYS A N 1
ATOM 1019 C CA . LYS A 1 121 ? 5.823 4.194 20.826 1.00 57.25 121 LYS A CA 1
ATOM 1020 C C . LYS A 1 121 ? 5.930 3.287 19.603 1.00 57.25 121 LYS A C 1
ATOM 1022 O O . LYS A 1 121 ? 5.812 2.070 19.758 1.00 57.25 121 LYS A O 1
ATOM 1027 N N . ASP A 1 122 ? 6.195 3.856 18.432 1.00 52.31 122 ASP A N 1
ATOM 1028 C CA . ASP A 1 122 ? 6.462 3.087 17.216 1.00 52.31 122 ASP A CA 1
ATOM 1029 C C . ASP A 1 122 ? 7.797 2.325 17.320 1.00 52.31 122 ASP A C 1
ATOM 1031 O O . ASP A 1 122 ? 7.854 1.143 16.978 1.00 52.31 122 ASP A O 1
ATOM 1035 N N . HIS A 1 123 ? 8.839 2.936 17.900 1.00 44.34 123 HIS A N 1
ATOM 1036 C CA . HIS A 1 123 ? 10.157 2.310 18.089 1.00 44.34 123 HIS A CA 1
ATOM 1037 C C . HIS A 1 123 ? 10.177 1.220 19.181 1.00 44.34 123 HIS A C 1
ATOM 1039 O O . HIS A 1 123 ? 10.890 0.221 19.090 1.00 44.34 123 HIS A O 1
ATOM 1045 N N . SER A 1 124 ? 9.373 1.378 20.236 1.00 47.53 124 SER A N 1
ATOM 1046 C CA . SER A 1 124 ? 9.275 0.388 21.320 1.00 47.53 124 SER A CA 1
ATOM 1047 C C . SER A 1 124 ? 8.450 -0.835 20.912 1.00 47.53 124 SER A C 1
ATOM 1049 O O . SER A 1 124 ? 8.681 -1.926 21.430 1.00 47.53 124 SER A O 1
ATOM 1051 N N . ARG A 1 125 ? 7.534 -0.687 19.944 1.00 45.62 125 ARG A N 1
ATOM 1052 C CA . ARG A 1 125 ? 6.879 -1.825 19.282 1.00 45.62 125 ARG A CA 1
ATOM 1053 C C . ARG A 1 125 ? 7.785 -2.480 18.235 1.00 45.62 125 ARG A C 1
ATOM 1055 O O . ARG A 1 125 ? 7.764 -3.700 18.123 1.00 45.62 125 ARG A O 1
ATOM 1062 N N . SER A 1 126 ? 8.647 -1.717 17.556 1.00 41.75 126 SER A N 1
ATOM 1063 C CA . SER A 1 126 ? 9.587 -2.262 16.564 1.00 41.75 126 SER A CA 1
ATOM 1064 C C . SER A 1 126 ? 10.755 -3.061 17.156 1.00 41.75 126 SER A C 1
ATOM 1066 O O . SER A 1 126 ? 11.424 -3.772 16.415 1.00 41.75 126 SER A O 1
ATOM 1068 N N . ASN A 1 127 ? 11.017 -2.997 18.468 1.00 33.69 127 ASN A N 1
ATOM 1069 C CA . ASN A 1 127 ? 12.065 -3.813 19.103 1.00 33.69 127 ASN A CA 1
ATOM 1070 C C . ASN A 1 127 ? 11.664 -5.278 19.350 1.00 33.69 127 ASN A C 1
ATOM 1072 O O . ASN A 1 127 ? 12.542 -6.095 19.621 1.00 33.69 127 ASN A O 1
ATOM 1076 N N . LEU A 1 128 ? 10.382 -5.634 19.199 1.00 36.25 128 LEU A N 1
ATOM 1077 C CA . LEU A 1 128 ? 9.959 -7.037 19.086 1.00 36.25 128 LEU A CA 1
ATOM 1078 C C . LEU A 1 128 ? 9.891 -7.508 17.616 1.00 36.25 128 LEU A C 1
ATOM 1080 O O . LEU A 1 128 ? 9.885 -8.707 17.365 1.00 36.25 128 LEU A O 1
ATOM 1084 N N . ASP A 1 129 ? 9.952 -6.569 16.662 1.00 39.84 129 ASP A N 1
ATOM 1085 C CA . ASP A 1 129 ? 9.803 -6.782 15.217 1.00 39.84 129 ASP A CA 1
ATOM 1086 C C . ASP A 1 129 ? 10.968 -6.165 14.409 1.00 39.84 129 ASP A C 1
ATOM 1088 O O . ASP A 1 129 ? 10.753 -5.613 13.333 1.00 39.84 129 ASP A O 1
ATOM 1092 N N . GLN A 1 130 ? 12.233 -6.259 14.852 1.00 33.09 130 GLN A N 1
ATOM 1093 C CA . GLN A 1 130 ? 13.410 -5.737 14.107 1.00 33.09 130 GLN A CA 1
ATOM 1094 C C . GLN A 1 130 ? 13.690 -6.445 12.750 1.00 33.09 130 GLN A C 1
ATOM 1096 O O . GLN A 1 130 ? 14.820 -6.521 12.271 1.00 33.09 130 GLN A O 1
ATOM 1101 N N . THR A 1 131 ? 12.653 -6.944 12.082 1.00 37.22 131 THR A N 1
ATOM 1102 C CA . THR A 1 131 ? 12.637 -7.349 10.674 1.00 37.22 131 THR A CA 1
ATOM 1103 C C . THR A 1 131 ? 11.670 -6.510 9.806 1.00 37.22 131 THR A C 1
ATOM 1105 O O . THR A 1 131 ? 11.538 -6.786 8.614 1.00 37.22 131 THR A O 1
ATOM 1108 N N . GLU A 1 132 ? 11.034 -5.454 10.344 1.00 40.38 132 GLU A N 1
ATOM 1109 C CA . GLU A 1 132 ? 9.906 -4.721 9.718 1.00 40.38 132 GLU A CA 1
ATOM 1110 C C . GLU A 1 132 ? 10.256 -3.538 8.768 1.00 40.38 132 GLU A C 1
ATOM 1112 O O . GLU A 1 132 ? 9.390 -2.716 8.475 1.00 40.38 132 GLU A O 1
ATOM 1117 N N . ILE A 1 133 ? 11.472 -3.436 8.206 1.00 38.66 133 ILE A N 1
ATOM 1118 C CA . ILE A 1 133 ? 11.742 -2.538 7.045 1.00 38.66 133 ILE A CA 1
ATOM 1119 C C . ILE A 1 133 ? 11.754 -3.369 5.770 1.00 38.66 133 ILE A C 1
ATOM 1121 O O . ILE A 1 133 ? 12.759 -3.512 5.077 1.00 38.66 133 ILE A O 1
ATOM 1125 N N . ILE A 1 134 ? 10.622 -4.008 5.504 1.00 38.22 134 ILE A N 1
ATOM 1126 C CA . ILE A 1 134 ? 10.434 -4.840 4.331 1.00 38.22 134 ILE A CA 1
ATOM 1127 C C . ILE A 1 134 ? 8.955 -4.746 3.925 1.00 38.22 134 ILE A C 1
ATOM 1129 O O . ILE A 1 134 ? 8.218 -5.711 4.086 1.00 38.22 134 ILE A O 1
ATOM 1133 N N . LEU A 1 135 ? 8.533 -3.632 3.304 1.00 47.44 135 LEU A N 1
ATOM 1134 C CA . LEU A 1 135 ? 7.728 -3.817 2.085 1.00 47.44 135 LEU A CA 1
ATOM 1135 C C . LEU A 1 135 ? 8.568 -4.756 1.203 1.00 47.44 135 LEU A C 1
ATOM 1137 O O . LEU A 1 135 ? 9.787 -4.612 1.181 1.00 47.44 135 LEU A O 1
ATOM 1141 N N . ASP A 1 136 ? 7.985 -5.790 0.622 1.00 45.75 136 ASP A N 1
ATOM 1142 C CA . ASP A 1 136 ? 8.602 -6.939 -0.073 1.00 45.75 136 ASP A CA 1
ATOM 1143 C C . ASP A 1 136 ? 10.081 -6.874 -0.482 1.00 45.75 136 ASP A C 1
ATOM 1145 O O . ASP A 1 136 ? 10.455 -6.563 -1.607 1.00 45.75 136 ASP A O 1
ATOM 1149 N N . TYR A 1 137 ? 10.949 -7.218 0.445 1.00 41.69 137 TYR A N 1
ATOM 1150 C CA . TYR A 1 137 ? 12.348 -7.572 0.254 1.00 41.69 137 TYR A CA 1
ATOM 1151 C C . TYR A 1 137 ? 12.545 -8.886 1.016 1.00 41.69 137 TYR A C 1
ATOM 1153 O O . TYR A 1 137 ? 13.074 -8.895 2.123 1.00 41.69 137 TYR A O 1
ATOM 1161 N N . PRO A 1 138 ? 12.024 -10.017 0.525 1.00 42.91 138 PRO A N 1
ATOM 1162 C CA . PRO A 1 138 ? 12.198 -11.279 1.207 1.00 42.91 138 PRO A CA 1
ATOM 1163 C C . PRO A 1 138 ? 13.696 -11.574 1.285 1.00 42.91 138 PRO A C 1
ATOM 1165 O O . PRO A 1 138 ? 14.375 -11.760 0.275 1.00 42.91 138 PRO A O 1
ATOM 1168 N N . ARG A 1 139 ? 14.212 -11.704 2.511 1.00 37.16 139 ARG A N 1
ATOM 1169 C CA . ARG A 1 139 ? 15.206 -12.748 2.741 1.00 37.16 139 ARG A CA 1
ATOM 1170 C C . ARG A 1 139 ? 14.495 -14.054 2.411 1.00 37.16 139 ARG A C 1
ATOM 1172 O O . ARG A 1 139 ? 13.651 -14.490 3.182 1.00 37.16 139 ARG A O 1
ATOM 1179 N N . SER A 1 140 ? 14.767 -14.548 1.204 1.00 36.91 140 SER A N 1
ATOM 1180 C CA . SER A 1 140 ? 14.513 -15.900 0.707 1.00 36.91 140 SER A CA 1
ATOM 1181 C C . SER A 1 140 ? 13.532 -16.716 1.555 1.00 36.91 140 SER A C 1
ATOM 1183 O O . SER A 1 140 ? 13.945 -17.389 2.494 1.00 36.91 140 SER A O 1
ATOM 1185 N N . ASN A 1 141 ? 12.254 -16.704 1.187 1.00 29.89 141 ASN A N 1
ATOM 1186 C CA . ASN A 1 141 ? 11.434 -17.896 1.346 1.00 29.89 141 ASN A CA 1
ATOM 1187 C C . ASN A 1 141 ? 10.438 -17.992 0.188 1.00 29.89 141 ASN A C 1
ATOM 1189 O O . ASN A 1 141 ? 9.527 -17.190 0.019 1.00 29.89 141 ASN A O 1
ATOM 1193 N N . LEU A 1 142 ? 10.747 -18.980 -0.639 1.00 42.06 142 LEU A N 1
ATOM 1194 C CA . LEU A 1 142 ? 9.972 -19.706 -1.631 1.00 42.06 142 LEU A CA 1
ATOM 1195 C C . LEU A 1 142 ? 8.440 -19.733 -1.382 1.00 42.06 142 LEU A C 1
ATOM 1197 O O . LEU A 1 142 ? 7.919 -20.718 -0.879 1.00 42.06 142 LEU A O 1
ATOM 1201 N N . GLU A 1 143 ? 7.689 -18.691 -1.751 1.00 45.94 143 GLU A N 1
ATOM 1202 C CA . GLU A 1 143 ? 6.208 -18.773 -1.810 1.00 45.94 143 GLU A CA 1
ATOM 1203 C C . GLU A 1 143 ? 5.608 -18.319 -3.152 1.00 45.94 143 GLU A C 1
ATOM 1205 O O . GLU A 1 143 ? 4.392 -18.265 -3.311 1.00 45.94 143 GLU A O 1
ATOM 1210 N N . GLN A 1 144 ? 6.447 -18.072 -4.162 1.00 43.09 144 GLN A N 1
ATOM 1211 C CA . GLN A 1 144 ? 6.012 -17.882 -5.549 1.00 43.09 144 GLN A CA 1
ATOM 1212 C C . GLN A 1 144 ? 6.772 -18.817 -6.493 1.00 43.09 144 GLN A C 1
ATOM 1214 O O . GLN A 1 144 ? 7.453 -18.387 -7.418 1.00 43.09 144 GLN A O 1
ATOM 1219 N N . THR A 1 145 ? 6.656 -20.124 -6.272 1.00 39.22 145 THR A N 1
ATOM 1220 C CA . THR A 1 145 ? 6.953 -21.114 -7.314 1.00 39.22 145 THR A CA 1
ATOM 1221 C C . THR A 1 145 ? 5.651 -21.715 -7.793 1.00 39.22 145 THR A C 1
ATOM 1223 O O . THR A 1 145 ? 5.331 -22.830 -7.425 1.00 39.22 145 THR A O 1
ATOM 1226 N N . GLU A 1 146 ? 4.887 -20.960 -8.573 1.00 41.91 146 GLU A N 1
ATOM 1227 C CA . GLU A 1 146 ? 3.858 -21.493 -9.469 1.00 41.91 146 GLU A CA 1
ATOM 1228 C C . GLU A 1 146 ? 3.368 -20.318 -10.317 1.00 41.91 146 GLU A C 1
ATOM 1230 O O . GLU A 1 146 ? 2.568 -19.513 -9.854 1.00 41.91 146 GLU A O 1
ATOM 1235 N N . THR A 1 147 ? 3.959 -20.139 -11.508 1.00 40.06 147 THR A N 1
ATOM 1236 C CA . THR A 1 147 ? 3.326 -19.614 -12.751 1.00 40.06 147 THR A CA 1
ATOM 1237 C C . THR A 1 147 ? 4.312 -19.058 -13.792 1.00 40.06 147 THR A C 1
ATOM 1239 O O . THR A 1 147 ? 3.876 -18.736 -14.889 1.00 40.06 147 THR A O 1
ATOM 1242 N N . ASN A 1 148 ? 5.631 -19.018 -13.550 1.00 35.94 148 ASN A N 1
ATOM 1243 C CA . ASN A 1 148 ? 6.611 -18.598 -14.573 1.00 35.94 148 ASN A CA 1
ATOM 1244 C C . ASN A 1 148 ? 7.703 -19.645 -14.847 1.00 35.94 148 ASN A C 1
ATOM 1246 O O . ASN A 1 148 ? 8.892 -19.382 -14.689 1.00 35.94 148 ASN A O 1
ATOM 1250 N N . LEU A 1 149 ? 7.306 -20.828 -15.315 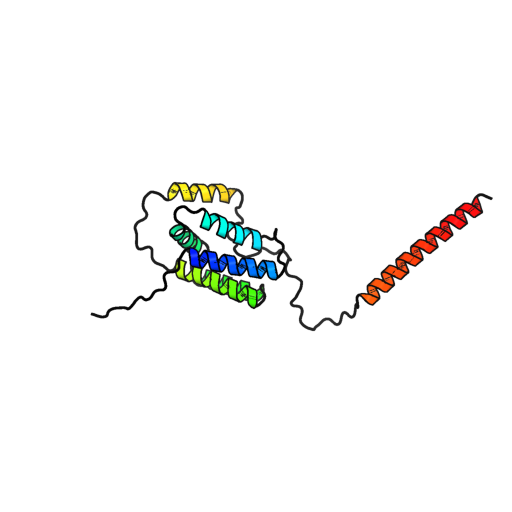1.00 38.75 149 LEU A N 1
ATOM 1251 C CA . LEU A 1 149 ? 8.197 -21.675 -16.110 1.00 38.75 149 LEU A CA 1
ATOM 1252 C C . LEU A 1 149 ? 7.650 -21.728 -17.538 1.00 38.75 149 LEU A C 1
ATOM 1254 O O . LEU A 1 149 ? 6.709 -22.457 -17.835 1.00 38.75 149 LEU A O 1
ATOM 1258 N N . GLY A 1 150 ? 8.243 -20.908 -18.409 1.00 33.97 150 GLY A N 1
ATOM 1259 C CA . GLY A 1 150 ? 8.136 -21.053 -19.859 1.00 33.97 150 GLY A CA 1
ATOM 1260 C C . GLY A 1 150 ? 8.694 -22.404 -20.353 1.00 33.97 150 GLY A C 1
ATOM 1261 O O . GLY A 1 150 ? 9.267 -23.175 -19.579 1.00 33.97 150 GLY A O 1
ATOM 1262 N N . PRO A 1 151 ? 8.521 -22.719 -21.646 1.00 45.41 151 PRO A N 1
ATOM 1263 C CA . PRO A 1 151 ? 8.262 -24.070 -22.149 1.00 45.41 151 PRO A CA 1
ATOM 1264 C C . PRO A 1 151 ? 9.532 -24.914 -22.361 1.00 45.41 151 PRO A C 1
ATOM 1266 O O . PRO A 1 151 ? 9.871 -25.244 -23.493 1.00 45.41 151 PRO A O 1
ATOM 1269 N N . SER A 1 152 ? 10.229 -25.291 -21.285 1.00 43.22 152 SER A N 1
ATOM 1270 C CA . SER A 1 152 ? 11.479 -26.071 -21.393 1.00 43.22 152 SER A CA 1
ATOM 1271 C C . SER A 1 152 ? 11.565 -27.340 -20.549 1.00 43.22 152 SER A C 1
ATOM 1273 O O . SER A 1 152 ? 12.646 -27.901 -20.401 1.00 43.22 152 SER A O 1
ATOM 1275 N N . LEU A 1 153 ? 10.448 -27.876 -20.061 1.00 40.75 153 LEU A N 1
ATOM 1276 C CA . LEU A 1 153 ? 10.425 -29.242 -19.542 1.00 40.75 153 LEU A CA 1
ATOM 1277 C C . LEU A 1 153 ? 9.190 -29.962 -20.068 1.00 40.75 153 LEU A C 1
ATOM 1279 O O . LEU A 1 153 ? 8.083 -29.793 -19.564 1.00 40.75 153 LEU A O 1
ATOM 1283 N N . GLN A 1 154 ? 9.394 -30.793 -21.090 1.00 45.28 154 GLN A N 1
ATOM 1284 C CA . GLN A 1 154 ? 8.475 -31.880 -21.404 1.00 45.28 154 GLN A CA 1
ATOM 1285 C C . GLN A 1 154 ? 8.470 -32.859 -20.219 1.00 45.28 154 GLN A C 1
ATOM 1287 O O . GLN A 1 154 ? 9.161 -33.873 -20.231 1.00 45.28 154 GLN A O 1
ATOM 1292 N N . ILE A 1 155 ? 7.708 -32.554 -19.172 1.00 44.62 155 ILE A N 1
ATOM 1293 C CA . ILE A 1 155 ? 7.294 -33.547 -18.183 1.00 44.62 155 ILE A CA 1
ATOM 1294 C C . ILE A 1 155 ? 5.848 -33.876 -18.523 1.00 44.62 155 ILE A C 1
ATOM 1296 O O . ILE A 1 155 ? 4.902 -33.300 -17.996 1.00 44.62 155 ILE A O 1
ATOM 1300 N N . ILE A 1 156 ? 5.685 -34.810 -19.455 1.00 46.62 156 ILE A N 1
ATOM 1301 C CA . ILE A 1 156 ? 4.417 -35.500 -19.701 1.00 46.62 156 ILE A CA 1
ATOM 1302 C C . ILE A 1 156 ? 4.170 -36.448 -18.519 1.00 46.62 156 ILE A C 1
ATOM 1304 O O . ILE A 1 156 ? 4.346 -37.660 -18.608 1.00 46.62 156 ILE A O 1
ATOM 1308 N N . ASN A 1 157 ? 3.803 -35.878 -17.376 1.00 53.91 157 ASN A N 1
ATOM 1309 C CA . ASN A 1 157 ? 3.125 -36.598 -16.307 1.00 53.91 157 ASN A CA 1
ATOM 1310 C C . ASN A 1 157 ? 1.695 -36.071 -16.278 1.00 53.91 157 ASN A C 1
ATOM 1312 O O . ASN A 1 157 ? 1.349 -35.248 -15.438 1.00 53.91 157 ASN A O 1
ATOM 1316 N N . SER A 1 158 ? 0.885 -36.513 -17.245 1.00 58.34 158 SER A N 1
ATOM 1317 C CA . SER A 1 158 ? -0.559 -36.323 -17.163 1.00 58.34 158 SER A CA 1
ATOM 1318 C C . SER A 1 158 ? -1.041 -36.894 -15.828 1.00 58.34 158 SER A C 1
ATOM 1320 O O . SER A 1 158 ? -0.653 -38.006 -15.453 1.00 58.34 158 SER A O 1
ATOM 1322 N N . GLU A 1 159 ? -1.852 -36.128 -15.097 1.00 61.69 159 GLU A N 1
ATOM 1323 C CA . GLU A 1 159 ? -2.461 -36.541 -13.823 1.00 61.69 159 GLU A CA 1
ATOM 1324 C C . GLU A 1 159 ? -3.088 -37.937 -13.925 1.00 61.69 159 GLU A C 1
ATOM 1326 O O . GLU A 1 159 ? -2.977 -38.736 -12.999 1.00 61.69 159 GLU A O 1
ATOM 1331 N N . ASP A 1 160 ? -3.623 -38.288 -15.096 1.00 65.25 160 ASP A N 1
ATOM 1332 C CA . ASP A 1 160 ? -4.168 -39.609 -15.413 1.00 65.25 160 ASP A CA 1
ATOM 1333 C C . ASP A 1 160 ? -3.183 -40.759 -15.168 1.00 65.25 160 ASP A C 1
ATOM 1335 O O . ASP A 1 160 ? -3.567 -41.810 -14.654 1.00 65.25 160 ASP A O 1
ATOM 1339 N N . LYS A 1 161 ? -1.894 -40.576 -15.484 1.00 67.19 161 LYS A N 1
ATOM 1340 C CA . LYS A 1 161 ? -0.870 -41.612 -15.286 1.00 67.19 161 LYS A CA 1
ATOM 1341 C C . LYS A 1 161 ? -0.509 -41.776 -13.810 1.00 67.19 161 LYS A C 1
ATOM 1343 O O . LYS A 1 161 ? -0.212 -42.888 -13.376 1.00 67.19 161 LYS A O 1
ATOM 1348 N N . ILE A 1 162 ? -0.542 -40.691 -13.035 1.00 70.50 162 ILE A N 1
ATOM 1349 C CA . ILE A 1 162 ? -0.341 -40.742 -11.581 1.00 70.50 162 ILE A CA 1
ATOM 1350 C C . ILE A 1 162 ? -1.555 -41.411 -10.928 1.00 70.50 162 ILE A C 1
ATOM 1352 O O . ILE A 1 162 ? -1.388 -42.361 -10.164 1.00 70.50 162 ILE A O 1
ATOM 1356 N N . ASN A 1 163 ? -2.763 -41.000 -11.312 1.00 73.00 163 ASN A N 1
ATOM 1357 C CA . ASN A 1 163 ? -4.017 -41.558 -10.815 1.00 73.00 163 ASN A CA 1
ATOM 1358 C C . ASN A 1 163 ? -4.138 -43.058 -11.119 1.00 73.00 163 ASN A C 1
ATOM 1360 O O . ASN A 1 163 ? -4.528 -43.830 -10.242 1.00 73.00 163 ASN A O 1
ATOM 1364 N N . ALA A 1 164 ? -3.727 -43.499 -12.313 1.00 79.69 164 ALA A N 1
ATOM 1365 C CA . ALA A 1 164 ? -3.703 -44.915 -12.675 1.00 79.69 164 ALA A CA 1
ATOM 1366 C C . ALA A 1 164 ? -2.751 -45.732 -11.784 1.00 79.69 164 ALA A C 1
ATOM 1368 O O . ALA A 1 164 ? -3.142 -46.782 -11.279 1.00 79.69 164 ALA A O 1
ATOM 1369 N N . ARG A 1 165 ? -1.534 -45.234 -11.522 1.00 77.88 165 ARG A N 1
ATOM 1370 C CA . ARG A 1 165 ? -0.552 -45.934 -10.670 1.00 77.88 165 ARG A CA 1
ATOM 1371 C C . ARG A 1 165 ? -0.974 -45.974 -9.204 1.00 77.88 165 ARG A C 1
ATOM 1373 O O . ARG A 1 165 ? -0.736 -46.975 -8.534 1.00 77.88 165 ARG A O 1
ATOM 1380 N N . VAL A 1 166 ? -1.609 -44.913 -8.704 1.00 78.31 166 VAL A N 1
ATOM 1381 C CA . VAL A 1 166 ? -2.174 -44.890 -7.345 1.00 78.31 166 VAL A CA 1
ATOM 1382 C C . VAL A 1 166 ? -3.316 -45.897 -7.227 1.00 78.31 166 VAL A C 1
ATOM 1384 O O . VAL A 1 166 ? -3.364 -46.652 -6.254 1.00 78.31 166 VAL A O 1
ATOM 1387 N N . LYS A 1 167 ? -4.199 -45.966 -8.230 1.00 82.56 167 LYS A N 1
ATOM 1388 C CA . LYS A 1 167 ? -5.290 -46.945 -8.265 1.00 82.56 167 LYS A CA 1
ATOM 1389 C C . LYS A 1 167 ? -4.760 -48.383 -8.287 1.00 82.56 167 LYS A C 1
ATOM 1391 O O . LYS A 1 167 ? -5.167 -49.182 -7.450 1.00 82.56 167 LYS A O 1
ATOM 1396 N N . GLU A 1 168 ? -3.797 -48.675 -9.160 1.00 87.12 168 GLU A N 1
ATOM 1397 C CA . GLU A 1 168 ? -3.168 -49.998 -9.273 1.00 87.12 168 GLU A CA 1
ATOM 1398 C C . GLU A 1 168 ? -2.463 -50.414 -7.971 1.00 87.12 168 GLU A C 1
ATOM 1400 O O . GLU A 1 168 ? -2.655 -51.527 -7.480 1.00 87.12 168 GLU A O 1
ATOM 1405 N N . ALA A 1 169 ? -1.701 -49.506 -7.352 1.00 83.69 169 ALA A N 1
ATOM 1406 C CA . ALA A 1 169 ? -1.032 -49.779 -6.081 1.00 83.69 169 ALA A CA 1
ATOM 1407 C C . ALA A 1 169 ? -2.032 -50.054 -4.946 1.00 83.69 169 ALA A C 1
ATOM 1409 O O . ALA A 1 169 ? -1.795 -50.919 -4.101 1.00 83.69 169 ALA A O 1
ATOM 1410 N N . THR A 1 170 ? -3.160 -49.343 -4.942 1.00 84.12 170 THR A N 1
ATOM 1411 C CA . THR A 1 170 ? -4.219 -49.523 -3.944 1.00 84.12 170 THR A CA 1
ATOM 1412 C C . THR A 1 170 ? -4.903 -50.879 -4.113 1.00 84.12 170 THR A C 1
ATOM 1414 O O . THR A 1 170 ? -5.040 -51.620 -3.141 1.00 84.12 170 THR A O 1
ATOM 1417 N N . GLU A 1 171 ? -5.256 -51.259 -5.343 1.00 88.88 171 GLU A N 1
ATOM 1418 C CA . GLU A 1 171 ? -5.849 -52.569 -5.646 1.00 88.88 171 GLU A CA 1
ATOM 1419 C C . GLU A 1 171 ? -4.893 -53.724 -5.305 1.00 88.88 171 GLU A C 1
ATOM 1421 O O . GLU A 1 171 ? -5.308 -54.698 -4.673 1.00 88.88 171 GLU A O 1
ATOM 1426 N N . ALA A 1 172 ? -3.600 -53.592 -5.616 1.00 89.06 172 ALA A N 1
ATOM 1427 C CA . ALA A 1 172 ? -2.593 -54.597 -5.275 1.00 89.06 172 ALA A CA 1
ATOM 1428 C C . ALA A 1 172 ? -2.423 -54.780 -3.754 1.00 89.06 172 ALA A C 1
ATOM 1430 O O . ALA A 1 172 ? -2.239 -55.904 -3.280 1.00 89.06 172 ALA A O 1
ATOM 1431 N N . MET A 1 173 ? -2.506 -53.697 -2.973 1.00 88.00 173 MET A N 1
ATOM 1432 C CA . MET A 1 173 ? -2.474 -53.778 -1.508 1.00 88.00 173 MET A CA 1
ATOM 1433 C C . MET A 1 173 ? -3.708 -54.491 -0.949 1.00 88.00 173 MET A C 1
ATOM 1435 O O . MET A 1 173 ? -3.561 -55.353 -0.081 1.00 88.00 173 MET A O 1
ATOM 1439 N N . TYR A 1 174 ? -4.901 -54.187 -1.468 1.00 86.00 174 TYR A N 1
ATOM 1440 C CA . TYR A 1 174 ? -6.127 -54.874 -1.058 1.00 86.00 174 TYR A CA 1
ATOM 1441 C C . TYR A 1 174 ? -6.078 -56.374 -1.361 1.00 86.00 174 TYR A C 1
ATOM 1443 O O . TYR A 1 174 ? -6.429 -57.174 -0.495 1.00 86.00 174 TYR A O 1
ATOM 1451 N N . GLN A 1 175 ? -5.584 -56.771 -2.537 1.00 86.81 175 GLN A N 1
ATOM 1452 C CA . GLN A 1 175 ? -5.462 -58.192 -2.880 1.00 86.81 175 GLN A CA 1
ATOM 1453 C C . GLN A 1 175 ? -4.475 -58.924 -1.967 1.00 86.81 175 GLN A C 1
ATOM 1455 O O . GLN A 1 175 ? -4.814 -59.970 -1.416 1.00 86.81 175 GLN A O 1
ATOM 1460 N N . ARG A 1 176 ? -3.301 -58.336 -1.695 1.00 87.75 176 ARG A N 1
ATOM 1461 C CA . ARG A 1 176 ? -2.331 -58.920 -0.750 1.00 87.75 176 ARG A CA 1
ATOM 1462 C C . ARG A 1 176 ? -2.895 -59.078 0.657 1.00 87.75 176 ARG A C 1
ATOM 1464 O O . ARG A 1 176 ? -2.583 -60.055 1.334 1.00 87.75 176 ARG A O 1
ATOM 1471 N N . PHE A 1 177 ? -3.707 -58.124 1.111 1.00 86.81 177 PHE A N 1
ATOM 1472 C CA . PHE A 1 177 ? -4.365 -58.221 2.410 1.00 86.81 177 PHE A CA 1
ATOM 1473 C C . PHE A 1 177 ? -5.338 -59.405 2.449 1.00 86.81 177 PHE A C 1
ATOM 1475 O O . PHE A 1 177 ? -5.267 -60.220 3.369 1.00 86.81 177 PHE A O 1
ATOM 1482 N N . ILE A 1 178 ? -6.181 -59.555 1.424 1.00 86.75 178 ILE A N 1
ATOM 1483 C CA . ILE A 1 178 ? -7.130 -60.671 1.327 1.00 86.75 178 ILE A CA 1
ATOM 1484 C C . ILE A 1 178 ? -6.381 -62.010 1.282 1.00 86.75 178 ILE A C 1
ATOM 1486 O O . ILE A 1 178 ? -6.658 -62.887 2.101 1.00 86.75 178 ILE A O 1
ATOM 1490 N N . GLU A 1 179 ? -5.379 -62.154 0.414 1.00 86.62 179 GLU A N 1
ATOM 1491 C CA . GLU A 1 179 ? -4.577 -63.381 0.304 1.00 86.62 179 GLU A CA 1
ATOM 1492 C C . GLU A 1 179 ? -3.894 -63.753 1.627 1.00 86.62 179 GLU A C 1
ATOM 1494 O O . GLU A 1 179 ? -3.947 -64.912 2.044 1.00 86.62 179 GLU A O 1
ATOM 1499 N N . SER A 1 180 ? -3.324 -62.770 2.332 1.00 82.75 180 SER A N 1
ATOM 1500 C CA . SER A 1 180 ? -2.701 -62.967 3.648 1.00 82.75 180 SER A CA 1
ATOM 1501 C C . SER A 1 180 ? -3.709 -63.448 4.700 1.00 82.75 180 SER A C 1
ATOM 1503 O O . SER A 1 180 ? -3.444 -64.400 5.446 1.00 82.75 180 SER A O 1
ATOM 1505 N N . THR A 1 181 ? -4.910 -62.858 4.729 1.00 82.19 181 THR A N 1
ATOM 1506 C CA . THR A 1 181 ? -5.976 -63.308 5.639 1.00 82.19 181 THR A CA 1
ATOM 1507 C C . THR A 1 181 ? -6.457 -64.721 5.306 1.00 82.19 181 THR A C 1
ATOM 1509 O O . THR A 1 181 ? -6.648 -65.530 6.214 1.00 82.19 181 THR A O 1
ATOM 1512 N N . GLN A 1 182 ? -6.565 -65.064 4.018 1.00 78.19 182 GLN A N 1
ATOM 1513 C CA . GLN A 1 182 ? -6.966 -66.395 3.567 1.00 78.19 182 GLN A CA 1
ATOM 1514 C C . GLN A 1 182 ? -5.913 -67.456 3.926 1.00 78.19 182 GLN A C 1
ATOM 1516 O O . GLN A 1 182 ? -6.261 -68.531 4.412 1.00 78.19 182 GLN A O 1
ATOM 1521 N N . GLN A 1 183 ? -4.623 -67.156 3.730 1.00 79.81 183 GLN A N 1
ATOM 1522 C CA 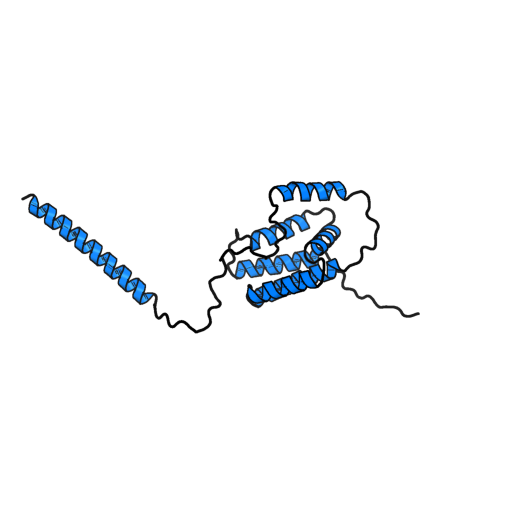. GLN A 1 183 ? -3.515 -68.039 4.113 1.00 79.81 183 GLN A CA 1
ATOM 1523 C C . GLN A 1 183 ? -3.479 -68.285 5.623 1.00 79.81 183 GLN A C 1
ATOM 1525 O O . GLN A 1 183 ? -3.315 -69.426 6.059 1.00 79.81 183 GLN A O 1
ATOM 1530 N N . THR A 1 184 ? -3.688 -67.231 6.414 1.00 76.94 184 THR A N 1
ATOM 1531 C CA . THR A 1 184 ? -3.745 -67.328 7.878 1.00 76.94 184 THR A CA 1
ATOM 1532 C C . THR A 1 184 ? -4.909 -68.215 8.321 1.00 76.94 184 THR A C 1
ATOM 1534 O O . THR A 1 184 ? -4.712 -69.130 9.115 1.00 76.94 184 THR A O 1
ATOM 1537 N N . LEU A 1 185 ? -6.107 -68.015 7.760 1.00 74.88 185 LEU A N 1
ATOM 1538 C CA . LEU A 1 185 ? -7.288 -68.829 8.073 1.00 74.88 185 LEU A CA 1
ATOM 1539 C C . LEU A 1 185 ? -7.127 -70.300 7.660 1.00 74.88 185 LEU A C 1
ATOM 1541 O O . LEU A 1 185 ? -7.566 -71.192 8.383 1.00 74.88 185 LEU A O 1
ATOM 1545 N N . ASN A 1 186 ? -6.478 -70.564 6.525 1.00 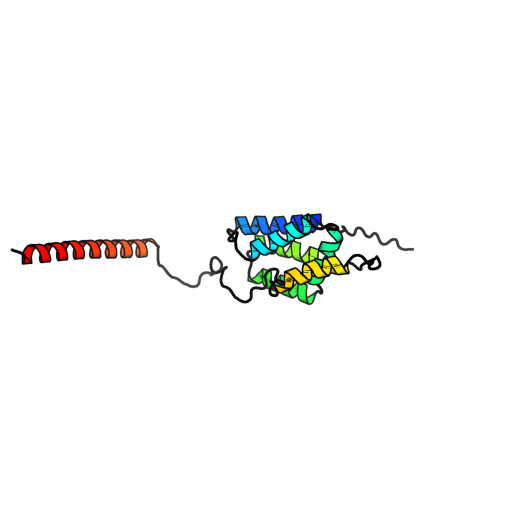75.81 186 ASN A N 1
ATOM 1546 C CA . ASN A 1 186 ? -6.229 -71.925 6.048 1.00 75.81 186 ASN A CA 1
ATOM 1547 C C . ASN A 1 186 ? -5.138 -72.658 6.844 1.00 75.81 186 ASN A C 1
ATOM 1549 O O . ASN A 1 186 ? -5.116 -73.882 6.819 1.00 75.81 186 ASN A O 1
ATOM 1553 N N . SER A 1 187 ? -4.268 -71.935 7.557 1.00 71.88 187 SER A N 1
ATOM 1554 C CA . SER A 1 187 ? -3.199 -72.518 8.386 1.00 71.88 187 SER A CA 1
ATOM 1555 C C . SER A 1 187 ? -3.657 -72.891 9.804 1.00 71.88 187 SER A C 1
ATOM 1557 O O . SER A 1 187 ? -2.866 -73.418 10.580 1.00 71.88 187 SER A O 1
ATOM 1559 N N . ILE A 1 188 ? -4.913 -72.588 10.158 1.00 73.94 188 ILE A N 1
ATOM 1560 C CA . ILE A 1 188 ? -5.518 -72.866 11.475 1.00 73.94 188 ILE A CA 1
ATOM 1561 C C . ILE A 1 188 ? -6.453 -74.103 11.420 1.00 73.94 188 ILE A C 1
ATOM 1563 O O . ILE A 1 188 ? -6.995 -74.513 12.445 1.00 73.94 188 ILE A O 1
ATOM 1567 N N . LYS A 1 189 ? -6.632 -74.725 10.244 1.00 54.88 189 LYS A N 1
ATOM 1568 C CA . LYS A 1 189 ? -7.324 -76.018 10.069 1.00 54.88 189 LYS A CA 1
ATOM 1569 C C . LYS A 1 189 ? -6.339 -77.179 10.087 1.00 54.88 189 LYS A C 1
ATOM 1571 O O . LYS A 1 189 ? -6.734 -78.237 10.622 1.00 54.88 189 LYS A O 1
#

Foldseek 3Di:
DDDDPPPPPDQALVNLLVLLVQLLVVCVVVVPDCPDPLNVLSVVVNVCLVPDPCNRVVLLVVLCLQAVDPVSLVVQLVVLVVQDDPSSSVSVNSNNVSSNVSPPDDDPDDDDPPPPVVVVVVVVVCVVVVPNNDPPPDPDDPPPPPDDDPDDDPPPPDVVVVVVVV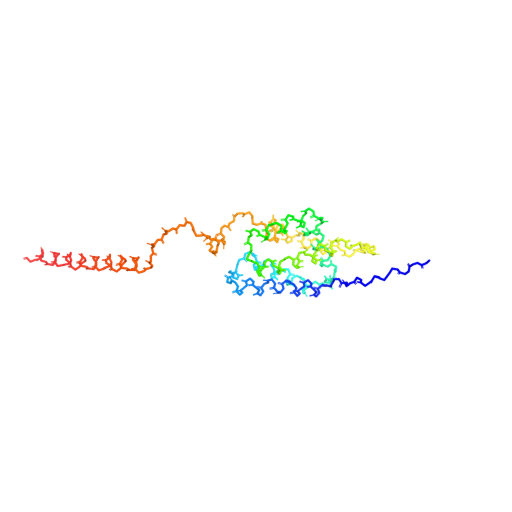VVVVVVVVVVVVVVVVVVVVVVD

Organism: NCBI:txid1348612

Secondary structure (DSSP, 8-state):
---------PPPHHHHHHHHHHHHHHHHHTT--TTSHHHHHHHHHHHHHHH-SSHHHHHHHHHHHH--SHHHHHHHHHHHHHHS-HHHHHHHHHHHHHHHHHHTS---S---TTSHHHHHHHHHHHTS-TT---SS--SS-----SS---S-------HHHHHHHHHHHHHHHHHHHHHHHHHHHHTT-

pLDDT: mean 73.69, std 21.18, range [29.89, 97.5]

Radius of gyration: 27.76 Å; chains: 1; bounding box: 26×114×44 Å

Sequence (189 aa):
MAEQNTNTNLITAKDIENALLEVLNKAIRRKFKIDSKFIKDHLSYITRLQSAKEPEKYIRYKARQLMSDEVSYNRRIKYIHGHYSEELREKLEKLYKLYYELSQEEEKDEISEIDASEIIKDHSRSNLDQTEIILDYPRSNLEQTETNLGPSLQIINSEDKINARVKEATEAMYQRFIESTQQTLNSIK